Protein AF-A0A956YEM2-F1 (afdb_monomer)

Solvent-accessible surface area (backbone atoms only — not comparable to full-atom values): 15601 Å² total; per-residue (Å²): 99,42,42,69,69,41,18,25,57,53,56,90,82,42,48,56,40,46,42,74,33,35,74,51,45,30,54,30,26,56,51,12,52,52,47,25,52,52,46,23,72,71,71,66,45,62,70,43,54,45,51,63,48,49,33,54,59,30,36,38,66,25,70,69,42,67,92,46,58,85,60,48,48,28,58,78,55,26,47,77,18,48,67,52,48,52,49,33,21,45,42,52,58,53,54,50,43,54,52,17,68,74,37,96,55,30,71,62,33,45,53,50,39,49,51,52,50,51,52,46,52,49,54,26,46,54,53,48,45,41,46,61,73,54,45,28,57,56,49,39,60,69,68,46,64,49,37,57,62,54,5,46,52,52,32,52,33,39,73,70,65,64,29,53,74,33,33,37,36,33,45,37,49,81,96,57,81,54,43,53,55,28,23,47,48,32,70,45,91,67,77,49,86,38,52,27,51,59,84,87,77,76,80,56,32,85,54,5,60,76,38,45,54,57,53,52,58,53,18,62,71,44,92,56,95,47,39,37,55,43,75,37,35,34,39,39,36,38,54,75,85,43,60,61,51,60,50,49,50,46,71,76,37,69,86,38,48,79,46,78,45,82,52,100,38,77,66,46,34,33,34,40,35,41,31,67,48,62,30,63,66,54,48,51,53,52,36,62,74,69,48,75,81,86,124

Mean predicted aligned error: 6.57 Å

Structure (mmCIF, N/CA/C/O backbone):
data_AF-A0A956YEM2-F1
#
_entry.id   AF-A0A956YEM2-F1
#
loop_
_atom_site.group_PDB
_atom_site.id
_atom_site.type_symbol
_atom_site.label_atom_id
_atom_site.label_alt_id
_atom_site.label_comp_id
_atom_site.label_asym_id
_atom_site.label_entity_id
_atom_site.label_seq_id
_atom_site.pdbx_PDB_ins_code
_atom_site.Cartn_x
_atom_site.Cartn_y
_atom_site.Cartn_z
_atom_site.occupancy
_atom_site.B_iso_or_equiv
_atom_site.auth_seq_id
_atom_site.auth_comp_id
_atom_site.auth_asym_id
_atom_site.auth_atom_id
_atom_site.pdbx_PDB_model_num
ATOM 1 N N . MET A 1 1 ? -13.232 10.922 18.269 1.00 65.56 1 MET A N 1
ATOM 2 C CA . MET A 1 1 ? -11.924 10.237 18.400 1.00 65.56 1 MET A CA 1
ATOM 3 C C . MET A 1 1 ? -11.795 9.218 17.265 1.00 65.56 1 MET A C 1
ATOM 5 O O . MET A 1 1 ? -12.686 9.147 16.426 1.00 65.56 1 MET A O 1
ATOM 9 N N . MET A 1 2 ? -10.703 8.455 17.190 1.00 83.69 2 MET A N 1
ATOM 10 C CA . MET A 1 2 ? -10.538 7.466 16.112 1.00 83.69 2 MET A CA 1
ATOM 11 C C . MET A 1 2 ? -11.474 6.250 16.236 1.00 83.69 2 MET A C 1
ATOM 13 O O . MET A 1 2 ? -11.765 5.569 15.261 1.00 83.69 2 MET A O 1
ATOM 17 N N . PHE A 1 3 ? -11.969 5.988 17.448 1.00 85.38 3 PHE A N 1
ATOM 18 C CA . PHE A 1 3 ? -12.751 4.793 17.762 1.00 85.38 3 PHE A CA 1
ATOM 19 C C . PHE A 1 3 ? -14.224 4.840 17.331 1.00 85.38 3 PHE A C 1
ATOM 21 O O . PHE A 1 3 ? -14.837 3.791 17.254 1.00 85.38 3 PHE A O 1
ATOM 28 N N . GLN A 1 4 ? -14.801 6.018 17.094 1.00 84.69 4 GLN A N 1
ATOM 29 C CA . GLN A 1 4 ? -16.252 6.212 16.918 1.00 84.69 4 GLN A CA 1
ATOM 30 C C . GLN A 1 4 ? -16.649 7.290 15.894 1.00 84.69 4 GLN A C 1
ATOM 32 O O . GLN A 1 4 ? -17.825 7.417 15.584 1.00 84.69 4 GLN A O 1
ATOM 37 N N . ILE A 1 5 ? -15.714 8.141 15.442 1.00 82.19 5 ILE A N 1
ATOM 38 C CA . ILE A 1 5 ? -16.006 9.207 14.465 1.00 82.19 5 ILE A CA 1
ATOM 39 C C . ILE A 1 5 ? -15.347 8.884 13.128 1.00 82.19 5 ILE A C 1
ATOM 41 O O . ILE A 1 5 ? -16.031 8.766 12.120 1.00 82.19 5 ILE A O 1
ATOM 45 N N . ARG A 1 6 ? -14.014 8.790 13.113 1.00 87.25 6 ARG A N 1
ATOM 46 C CA . ARG A 1 6 ? -13.232 8.552 11.896 1.00 87.25 6 ARG A CA 1
ATOM 47 C C . ARG A 1 6 ? -11.873 7.976 12.264 1.00 87.25 6 ARG A C 1
ATOM 49 O O . ARG A 1 6 ? -11.157 8.614 13.037 1.00 87.25 6 ARG A O 1
ATOM 56 N N . GLY A 1 7 ? -11.550 6.794 11.752 1.00 89.56 7 GLY A N 1
ATOM 57 C CA . GLY A 1 7 ? -10.266 6.135 11.993 1.00 89.56 7 GLY A CA 1
ATOM 58 C C . GLY A 1 7 ? -9.194 6.511 10.975 1.00 89.56 7 GLY A C 1
ATOM 59 O O . GLY A 1 7 ? -9.238 7.591 10.381 1.00 89.56 7 GLY A O 1
ATOM 60 N N . ASP A 1 8 ? -8.217 5.619 10.827 1.00 91.12 8 ASP A N 1
ATOM 61 C CA . ASP A 1 8 ? -7.044 5.795 9.967 1.00 91.12 8 ASP A CA 1
ATOM 62 C C . ASP A 1 8 ? -7.425 5.998 8.495 1.00 91.12 8 ASP A C 1
ATOM 64 O O . ASP A 1 8 ? -8.320 5.338 7.968 1.00 91.12 8 ASP A O 1
ATOM 68 N N . GLY A 1 9 ? -6.759 6.943 7.832 1.00 89.31 9 GLY A N 1
ATOM 69 C CA . GLY A 1 9 ? -6.927 7.212 6.403 1.00 89.31 9 GLY A CA 1
ATOM 70 C C . GLY A 1 9 ? -6.076 6.312 5.504 1.00 89.31 9 GLY A C 1
ATOM 71 O O . GLY A 1 9 ? -6.320 6.257 4.299 1.00 89.31 9 GLY A O 1
ATOM 72 N N . ALA A 1 10 ? -5.085 5.613 6.059 1.00 87.75 10 ALA A N 1
ATOM 73 C CA . ALA A 1 10 ? -4.192 4.747 5.309 1.00 87.75 10 ALA A CA 1
ATOM 74 C C . ALA A 1 10 ? -4.898 3.448 4.890 1.00 87.75 10 ALA A C 1
ATOM 76 O O 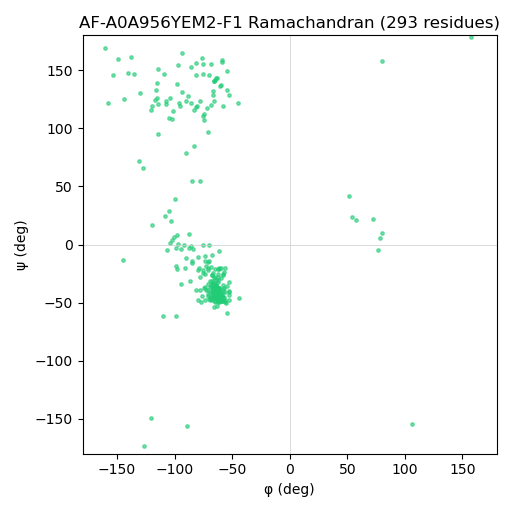. ALA A 1 10 ? -5.173 2.574 5.712 1.00 87.75 10 ALA A O 1
ATOM 77 N N . TRP A 1 11 ? -5.111 3.297 3.580 1.00 86.56 11 TRP A N 1
ATOM 78 C CA . TRP A 1 11 ? -5.765 2.135 2.960 1.00 86.56 11 TRP A CA 1
ATOM 79 C C . TRP A 1 11 ? -5.081 0.795 3.262 1.00 86.56 11 TRP A C 1
ATOM 81 O O . TRP A 1 11 ? -5.717 -0.254 3.214 1.00 86.56 11 TRP A O 1
ATOM 91 N N . ILE A 1 12 ? -3.781 0.818 3.567 1.00 85.81 12 ILE A N 1
ATOM 92 C CA . ILE A 1 12 ? -3.005 -0.394 3.846 1.00 85.81 12 ILE A CA 1
ATOM 93 C C . ILE A 1 12 ? -3.330 -0.992 5.222 1.00 85.81 12 ILE A C 1
ATOM 95 O O . ILE A 1 12 ? -3.186 -2.194 5.421 1.00 85.81 12 ILE A O 1
ATOM 99 N N . ASN A 1 13 ? -3.810 -0.170 6.162 1.00 85.44 13 ASN A N 1
ATOM 100 C CA . ASN A 1 13 ? -4.087 -0.578 7.542 1.00 85.44 13 ASN A CA 1
ATOM 101 C C . ASN A 1 13 ? -5.570 -0.891 7.797 1.00 85.44 13 ASN A C 1
ATOM 103 O O . ASN A 1 13 ? -5.939 -1.237 8.921 1.00 85.44 13 ASN A O 1
ATOM 107 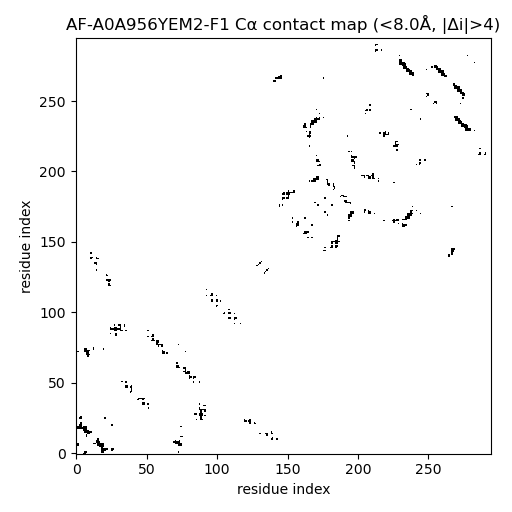N N . GLY A 1 14 ? -6.433 -0.702 6.802 1.00 88.81 14 GLY A N 1
ATOM 108 C CA . GLY A 1 14 ? -7.878 -0.824 6.942 1.00 88.81 14 GLY A CA 1
ATOM 109 C C . GLY A 1 14 ? -8.622 -0.042 5.865 1.00 88.81 14 GLY A C 1
ATOM 110 O O . GLY A 1 14 ? -8.020 0.646 5.042 1.00 88.81 14 GLY A O 1
ATOM 111 N N . VAL A 1 15 ? -9.951 -0.114 5.899 1.00 92.31 15 VAL A N 1
ATOM 112 C CA . VAL A 1 15 ? -10.800 0.697 5.022 1.00 92.31 15 VAL A CA 1
ATOM 113 C C . VAL A 1 15 ? -10.678 2.169 5.450 1.00 92.31 15 VAL A C 1
ATOM 115 O O . VAL A 1 15 ? -11.004 2.483 6.603 1.00 92.31 15 VAL A O 1
ATOM 118 N N . PRO A 1 16 ? -10.227 3.087 4.572 1.00 91.94 16 PRO A N 1
ATOM 119 C CA . PRO A 1 16 ? -9.948 4.470 4.943 1.00 91.94 16 PRO A CA 1
ATOM 120 C C . PRO A 1 16 ? -11.111 5.175 5.642 1.00 91.94 16 PRO A C 1
ATOM 122 O O . PRO A 1 16 ? -12.236 5.220 5.150 1.00 91.94 16 PRO A O 1
ATOM 125 N N . GLY A 1 17 ? -10.821 5.781 6.790 1.00 90.75 17 GLY A N 1
ATOM 126 C CA . GLY A 1 17 ? -11.767 6.572 7.570 1.00 90.75 17 GLY A CA 1
ATOM 127 C C . GLY A 1 17 ? -12.779 5.759 8.376 1.00 90.75 17 GLY A C 1
ATOM 128 O O . GLY A 1 17 ? -13.514 6.362 9.161 1.00 90.75 17 GLY A O 1
ATOM 129 N N . THR A 1 18 ? -12.805 4.429 8.252 1.00 91.81 18 THR A N 1
ATOM 130 C CA . THR A 1 18 ? -13.667 3.591 9.095 1.00 91.81 18 THR A CA 1
ATOM 131 C C . THR A 1 18 ? -13.268 3.697 10.562 1.00 91.81 18 THR A C 1
ATOM 133 O O . THR A 1 18 ? -12.102 3.867 10.911 1.00 91.81 18 THR A O 1
ATOM 136 N N . GLN A 1 19 ? -14.267 3.677 11.438 1.00 92.56 19 GLN A N 1
ATOM 137 C CA . GLN A 1 19 ? -14.070 3.736 12.883 1.00 92.56 19 GLN A CA 1
ATOM 138 C C . GLN A 1 19 ? -13.350 2.481 13.397 1.00 92.56 19 GLN A C 1
ATOM 140 O O . GLN A 1 19 ? -13.628 1.369 12.956 1.00 92.56 19 GLN A O 1
ATOM 145 N N . ALA A 1 20 ? -12.435 2.659 14.356 1.00 91.31 20 ALA A N 1
ATOM 146 C CA . ALA A 1 20 ? -11.649 1.544 14.894 1.00 91.31 20 ALA A CA 1
ATOM 147 C C . ALA A 1 20 ? -12.455 0.591 15.804 1.00 91.31 20 ALA A C 1
ATOM 149 O O . ALA A 1 20 ? -12.022 -0.535 16.040 1.00 91.31 20 ALA A O 1
ATOM 150 N N . LEU A 1 21 ? -13.610 1.022 16.324 1.00 93.44 21 LEU A N 1
ATOM 151 C CA . LEU A 1 21 ? -14.593 0.151 16.972 1.00 93.44 21 LEU A CA 1
ATOM 152 C C . LEU A 1 21 ? -15.871 0.128 16.132 1.00 93.44 21 LEU A C 1
ATOM 154 O O . LEU A 1 21 ? -16.202 1.113 15.478 1.00 93.44 21 LEU A O 1
ATOM 158 N N . SER A 1 22 ? -16.611 -0.979 16.198 1.00 93.94 22 SER A N 1
ATOM 159 C CA . SER A 1 22 ? -17.980 -1.028 15.678 1.00 93.94 22 SER A CA 1
ATOM 160 C C . SER A 1 22 ? -18.850 0.016 16.380 1.00 93.94 22 SER A C 1
ATOM 162 O O . SER A 1 22 ? -18.567 0.415 17.511 1.00 93.94 22 SER A O 1
ATOM 164 N N . THR A 1 23 ? -19.961 0.409 15.771 1.00 93.19 23 THR A N 1
ATOM 165 C CA . THR A 1 23 ? -20.927 1.350 16.351 1.00 93.19 23 THR A CA 1
ATOM 166 C C . THR A 1 23 ? -21.381 0.906 17.746 1.00 93.19 23 THR A C 1
ATOM 168 O O . THR A 1 23 ? -21.464 1.711 18.677 1.00 93.19 23 THR A O 1
ATOM 171 N N . HIS A 1 24 ? -21.610 -0.397 17.926 1.00 94.19 24 HIS A N 1
ATOM 172 C CA . HIS A 1 24 ? -22.034 -0.980 19.199 1.00 94.19 24 HIS A CA 1
ATOM 173 C C . HIS A 1 24 ? -20.920 -0.946 20.256 1.00 94.19 24 HIS A C 1
ATOM 175 O O . HIS A 1 24 ? -21.152 -0.527 21.393 1.00 94.19 24 HIS A O 1
ATOM 181 N N . ALA A 1 25 ? -19.700 -1.348 19.884 1.00 94.56 25 ALA A N 1
ATOM 182 C CA . ALA A 1 25 ? -18.550 -1.299 20.780 1.00 94.56 25 ALA A CA 1
ATOM 183 C C . ALA A 1 25 ? -18.163 0.151 21.115 1.00 94.56 25 ALA A C 1
ATOM 185 O O . ALA A 1 25 ? -17.867 0.450 22.265 1.00 94.56 25 ALA A O 1
ATOM 186 N N . GLY A 1 26 ? -18.253 1.073 20.156 1.00 94.31 26 GLY A N 1
ATOM 187 C CA . GLY A 1 26 ? -18.025 2.503 20.345 1.00 94.31 26 GLY A CA 1
ATOM 188 C C . GLY A 1 26 ? -19.042 3.152 21.289 1.00 94.31 26 GLY A C 1
ATOM 189 O O . GLY A 1 26 ? -18.660 3.951 22.146 1.00 94.31 26 GLY A O 1
ATOM 190 N N . ALA A 1 27 ? -20.322 2.775 21.210 1.00 94.31 27 ALA A N 1
ATOM 191 C CA . ALA A 1 27 ? -21.335 3.227 22.165 1.00 94.31 27 ALA A CA 1
ATOM 192 C C . ALA A 1 27 ? -21.032 2.724 23.587 1.00 94.31 27 ALA A C 1
ATOM 194 O O . ALA A 1 27 ? -21.051 3.499 24.550 1.00 94.31 27 ALA A O 1
ATOM 195 N N . LEU A 1 28 ? -20.687 1.440 23.720 1.00 96.00 28 LEU A N 1
ATOM 196 C CA . LEU A 1 28 ? -20.277 0.873 25.000 1.00 96.00 28 LEU A CA 1
ATOM 197 C C . LEU A 1 28 ? -18.965 1.462 25.521 1.00 96.00 28 LEU A C 1
ATOM 199 O O . LEU A 1 28 ? -18.827 1.617 26.727 1.00 96.00 28 LEU A O 1
ATOM 203 N N . PHE A 1 29 ? -18.025 1.838 24.655 1.00 96.81 29 PHE A N 1
ATOM 204 C CA . PHE A 1 29 ? -16.790 2.511 25.046 1.00 96.81 29 PHE A CA 1
ATOM 205 C C . PHE A 1 29 ? -17.085 3.826 25.774 1.00 96.81 29 PHE A C 1
ATOM 207 O O . PHE A 1 29 ? -16.535 4.079 26.844 1.00 96.81 29 PHE A O 1
ATOM 214 N N . VAL A 1 30 ? -18.005 4.641 25.246 1.00 95.94 30 VAL A N 1
ATOM 215 C CA . VAL A 1 30 ? -18.423 5.901 25.887 1.00 95.94 30 VAL A CA 1
ATOM 216 C C . VAL A 1 30 ? -19.079 5.638 27.246 1.00 95.94 30 VAL A C 1
ATOM 218 O O . VAL A 1 30 ? -18.736 6.294 28.232 1.00 95.94 30 VAL A O 1
ATOM 221 N N . LEU A 1 31 ? -19.973 4.647 27.328 1.00 96.69 31 LEU A N 1
ATOM 222 C CA . LEU A 1 31 ? -20.570 4.230 28.601 1.00 96.69 31 LEU A CA 1
ATOM 223 C C . LEU A 1 31 ? -19.516 3.691 29.577 1.00 96.69 31 LEU A C 1
ATOM 225 O O . LEU A 1 31 ? -19.584 3.961 30.773 1.00 96.69 31 LEU A O 1
ATOM 229 N N . GLY A 1 32 ? -18.518 2.973 29.070 1.00 97.50 32 GLY A N 1
ATOM 230 C CA . GLY A 1 32 ? -17.394 2.429 29.817 1.00 97.50 32 GLY A CA 1
ATOM 231 C C . GLY A 1 32 ? -16.510 3.513 30.412 1.00 97.50 32 GLY A C 1
ATOM 232 O O . GLY A 1 32 ? -16.125 3.404 31.572 1.00 97.50 32 GLY A O 1
ATOM 233 N N . LEU A 1 33 ? -16.244 4.593 29.671 1.00 97.31 33 LEU A N 1
ATOM 234 C CA . LEU A 1 33 ? -15.534 5.766 30.188 1.00 97.31 33 LEU A CA 1
ATOM 235 C C . LEU A 1 33 ? -16.303 6.420 31.343 1.00 97.31 33 LEU A C 1
ATOM 237 O O . LEU A 1 33 ? -15.710 6.739 32.375 1.00 97.31 33 LEU A O 1
ATOM 241 N N . ALA A 1 34 ? -17.624 6.568 31.204 1.00 97.19 34 ALA A N 1
ATOM 242 C CA . ALA A 1 34 ? -18.473 7.079 32.278 1.00 97.19 34 ALA A CA 1
ATOM 243 C C . ALA A 1 34 ? -18.478 6.139 33.500 1.00 97.19 34 ALA A C 1
ATOM 245 O O . ALA A 1 34 ? -18.383 6.606 34.636 1.00 97.19 34 ALA A O 1
ATOM 246 N N . ALA A 1 35 ? -18.521 4.821 33.277 1.00 97.38 35 ALA A N 1
ATOM 247 C CA . ALA A 1 35 ? -18.412 3.814 34.331 1.00 97.38 35 ALA A CA 1
ATOM 248 C C . ALA A 1 35 ? -17.051 3.865 35.039 1.00 97.38 35 ALA A C 1
ATOM 250 O O . ALA A 1 35 ? -17.022 3.846 36.266 1.00 97.38 35 ALA A O 1
ATOM 251 N N . CYS A 1 36 ? -15.942 3.992 34.303 1.00 97.81 36 CYS A N 1
ATOM 252 C CA . CYS A 1 36 ? -14.606 4.155 34.878 1.00 97.81 36 CYS A CA 1
ATOM 253 C C . CYS A 1 36 ? -14.565 5.371 35.806 1.00 97.81 36 CYS A C 1
ATOM 255 O O . CYS A 1 36 ? -14.175 5.239 36.962 1.00 97.81 36 CYS A O 1
ATOM 257 N N . LEU A 1 37 ? -15.055 6.528 35.345 1.00 97.06 37 LEU A N 1
ATOM 258 C CA . LEU A 1 37 ? -15.115 7.744 36.156 1.00 97.06 37 LEU A CA 1
ATOM 259 C C . LEU A 1 37 ? -15.971 7.553 37.418 1.00 97.06 37 LEU A C 1
ATOM 261 O O . LEU A 1 37 ? -15.534 7.880 38.521 1.00 97.06 37 LEU A O 1
ATOM 265 N N . ALA A 1 38 ? -17.178 7.002 37.274 1.00 97.12 38 ALA A N 1
ATOM 266 C CA . ALA A 1 38 ? -18.077 6.762 38.398 1.00 97.12 38 ALA A CA 1
ATOM 267 C C . ALA A 1 38 ? -17.473 5.789 39.426 1.00 97.12 38 ALA A C 1
ATOM 269 O O . ALA A 1 38 ? -17.566 6.031 40.632 1.00 97.12 38 ALA A O 1
ATOM 270 N N . LEU A 1 39 ? -16.829 4.714 38.963 1.00 96.62 39 LEU A N 1
ATOM 271 C CA . LEU A 1 39 ? -16.163 3.734 39.817 1.00 96.62 39 LEU A CA 1
ATOM 272 C C . LEU A 1 39 ? -14.957 4.347 40.522 1.00 96.62 39 LEU A C 1
ATOM 274 O O . LEU A 1 39 ? -14.885 4.231 41.740 1.00 96.62 39 LEU A O 1
ATOM 278 N N . THR A 1 40 ? -14.090 5.085 39.821 1.00 96.81 40 THR A N 1
ATOM 279 C CA . THR A 1 40 ? -12.975 5.820 40.440 1.00 96.81 40 THR A CA 1
ATOM 280 C C . THR A 1 40 ? -13.462 6.723 41.570 1.00 96.81 40 THR A C 1
ATOM 282 O O . THR A 1 40 ? -12.897 6.702 42.660 1.00 96.81 40 THR A O 1
ATOM 285 N N . LEU A 1 41 ? -14.523 7.502 41.347 1.00 96.69 41 LEU A N 1
ATOM 286 C CA . LEU A 1 41 ? -15.042 8.423 42.362 1.00 96.69 41 LEU A CA 1
ATOM 287 C C . LEU A 1 41 ? -15.673 7.689 43.554 1.00 96.69 41 LEU A C 1
ATOM 289 O O . LEU A 1 41 ? -15.550 8.143 44.692 1.00 96.69 41 LEU A O 1
ATOM 293 N N . ARG A 1 42 ? -16.340 6.557 43.306 1.00 96.69 42 ARG A N 1
ATOM 294 C CA . ARG A 1 42 ? -17.042 5.783 44.335 1.00 96.69 42 ARG A CA 1
ATOM 295 C C . ARG A 1 42 ? -16.106 4.913 45.171 1.00 96.69 42 ARG A C 1
ATOM 297 O O . ARG A 1 42 ? -16.242 4.891 46.391 1.00 96.69 42 ARG A O 1
ATOM 304 N N . THR A 1 43 ? -15.210 4.164 44.534 1.00 95.56 43 THR A N 1
ATOM 305 C CA . THR A 1 43 ? -14.326 3.195 45.203 1.00 95.56 43 THR A CA 1
ATOM 306 C C . THR A 1 43 ? -12.994 3.810 45.617 1.00 95.56 43 THR A C 1
ATOM 308 O O . THR A 1 43 ? -12.344 3.274 46.508 1.00 95.56 43 THR A O 1
ATOM 311 N N . ARG A 1 44 ? -12.599 4.938 45.002 1.00 92.69 44 ARG A N 1
ATOM 312 C CA . ARG A 1 44 ? -11.256 5.539 45.104 1.00 92.69 44 ARG A CA 1
ATOM 313 C C . ARG A 1 44 ? -10.124 4.605 44.674 1.00 92.69 44 ARG A C 1
ATOM 315 O O . ARG A 1 44 ? -8.975 4.829 45.039 1.00 92.69 44 ARG A O 1
ATOM 322 N N . ASP A 1 45 ? -10.442 3.586 43.880 1.00 95.06 45 ASP A N 1
ATOM 323 C CA . ASP A 1 45 ? -9.447 2.698 43.295 1.00 95.06 45 ASP A CA 1
ATOM 324 C C . ASP A 1 45 ? -8.840 3.355 42.037 1.00 95.06 45 ASP A C 1
ATOM 326 O O . ASP A 1 45 ? -9.573 3.640 41.076 1.00 95.06 45 ASP A O 1
ATOM 330 N N . PRO A 1 46 ? -7.519 3.623 42.021 1.00 93.44 46 PRO A N 1
ATOM 331 C CA . PRO A 1 46 ? -6.857 4.243 40.880 1.00 93.44 46 PRO A CA 1
ATOM 332 C C . PRO A 1 46 ? -6.883 3.368 39.622 1.00 93.44 46 PRO A C 1
ATOM 334 O O . PRO A 1 46 ? -6.776 3.917 38.525 1.00 93.44 46 PRO A O 1
ATOM 337 N N . ALA A 1 47 ? -7.075 2.048 39.733 1.00 95.38 47 ALA A N 1
ATOM 338 C CA . ALA A 1 47 ? -7.080 1.143 38.584 1.00 95.38 47 ALA A CA 1
ATOM 339 C C . ALA A 1 47 ? -8.112 1.557 37.519 1.00 95.38 47 ALA A C 1
ATOM 341 O O . ALA A 1 47 ? -7.800 1.574 36.328 1.00 95.38 47 ALA A O 1
ATOM 342 N N . TYR A 1 48 ? -9.308 1.992 37.933 1.00 95.88 48 TYR A N 1
ATOM 343 C CA . TYR A 1 48 ? -10.347 2.460 37.006 1.00 95.88 48 TYR A CA 1
ATOM 344 C C . TYR A 1 48 ? -9.972 3.766 36.293 1.00 95.88 48 TYR A C 1
ATOM 346 O O . TYR A 1 48 ? -10.350 3.960 35.140 1.00 95.88 48 TYR A O 1
ATOM 354 N N . ALA A 1 49 ? -9.194 4.641 36.939 1.00 95.50 49 ALA A N 1
ATOM 355 C CA . ALA A 1 49 ? -8.704 5.877 36.326 1.00 95.50 49 ALA A CA 1
ATOM 356 C C . ALA A 1 49 ? -7.526 5.619 35.375 1.00 95.50 49 ALA A C 1
ATOM 358 O O . ALA A 1 49 ? -7.334 6.355 34.406 1.00 95.50 49 ALA A O 1
ATOM 359 N N . MET A 1 50 ? -6.748 4.562 35.629 1.00 96.81 50 MET A N 1
ATOM 360 C CA . MET A 1 50 ? -5.631 4.171 34.773 1.00 96.81 50 MET A CA 1
ATOM 361 C C . MET A 1 50 ? -6.100 3.678 33.403 1.00 96.81 50 MET A C 1
ATOM 363 O O . MET A 1 50 ? -5.417 3.946 32.424 1.00 96.81 50 MET A O 1
ATOM 367 N N . LEU A 1 51 ? -7.262 3.023 33.289 1.00 96.81 51 LEU A N 1
ATOM 368 C CA . LEU A 1 51 ? -7.772 2.525 32.001 1.00 96.81 51 LEU A CA 1
ATOM 369 C C . LEU A 1 51 ? -7.873 3.622 30.916 1.00 96.81 51 LEU A C 1
ATOM 371 O O . LEU A 1 51 ? -7.205 3.494 29.886 1.00 96.81 51 LEU A O 1
ATOM 375 N N . PRO A 1 52 ? -8.629 4.726 31.105 1.00 96.25 52 PRO A N 1
ATOM 376 C CA . PRO A 1 52 ? -8.668 5.804 30.119 1.00 96.25 52 PRO A CA 1
ATOM 377 C C . PRO A 1 52 ? -7.311 6.501 29.954 1.00 96.25 52 PRO A C 1
ATOM 379 O O . PRO A 1 52 ? -6.989 6.946 28.854 1.00 96.25 52 PRO A O 1
ATOM 382 N N . MET A 1 53 ? -6.487 6.563 31.006 1.00 96.56 53 MET A N 1
ATOM 383 C CA . MET A 1 53 ? -5.138 7.127 30.918 1.00 96.56 53 MET A CA 1
ATOM 384 C C . MET A 1 53 ? -4.230 6.295 30.005 1.00 96.56 53 MET A C 1
ATOM 386 O O . MET A 1 53 ? -3.516 6.870 29.190 1.00 96.56 53 MET A O 1
ATOM 390 N N . ILE A 1 54 ? -4.291 4.962 30.077 1.00 96.50 54 ILE A N 1
ATOM 391 C CA . ILE A 1 54 ? -3.541 4.073 29.183 1.00 96.50 54 ILE A CA 1
ATOM 392 C C . ILE A 1 54 ? -3.982 4.296 27.739 1.00 96.50 54 ILE A C 1
ATOM 394 O O . ILE A 1 54 ? -3.123 4.423 26.874 1.00 96.50 54 ILE A O 1
ATOM 398 N N . VAL A 1 55 ? -5.289 4.414 27.471 1.00 95.88 55 VAL A N 1
ATOM 399 C CA . VAL A 1 55 ? -5.776 4.740 26.120 1.00 95.88 55 VAL A CA 1
ATOM 400 C C . VAL A 1 55 ? -5.179 6.063 25.639 1.00 95.88 55 VAL A C 1
ATOM 402 O O . VAL A 1 55 ? -4.635 6.109 24.542 1.00 95.88 55 VAL A O 1
ATOM 405 N N . LEU A 1 56 ? -5.212 7.121 26.454 1.00 94.75 56 LEU A N 1
ATOM 406 C CA . LEU A 1 56 ? -4.633 8.419 26.087 1.00 94.75 56 LEU A CA 1
ATOM 407 C C . LEU A 1 56 ? -3.123 8.335 25.825 1.00 94.75 56 LEU A C 1
ATOM 409 O O . LEU A 1 56 ? -2.659 8.859 24.816 1.00 94.75 56 LEU A O 1
ATOM 413 N N . ILE A 1 57 ? -2.369 7.653 26.691 1.00 95.94 57 ILE A N 1
ATOM 414 C CA . ILE A 1 57 ? -0.917 7.472 26.543 1.00 95.94 57 ILE A CA 1
ATOM 415 C C . ILE A 1 57 ? -0.601 6.681 25.270 1.00 95.94 57 ILE A C 1
ATOM 417 O O . ILE A 1 57 ? 0.272 7.075 24.503 1.00 95.94 57 ILE A O 1
ATOM 421 N N . MET A 1 58 ? -1.341 5.605 25.002 1.00 95.94 58 MET A N 1
ATOM 422 C CA . MET A 1 58 ? -1.153 4.768 23.813 1.00 95.94 58 MET A CA 1
ATOM 423 C C . MET A 1 58 ? -1.588 5.459 22.513 1.00 95.94 58 MET A C 1
ATOM 425 O O . MET A 1 58 ? -1.210 5.014 21.433 1.00 95.94 58 MET A O 1
ATOM 429 N N . LEU A 1 59 ? -2.342 6.560 22.591 1.00 94.19 59 LEU A N 1
ATOM 430 C CA . LEU A 1 59 ? -2.654 7.415 21.443 1.00 94.19 59 LEU A CA 1
ATOM 431 C C . LEU A 1 59 ? -1.563 8.461 21.158 1.00 94.19 59 LEU A C 1
ATOM 433 O O . LEU A 1 59 ? -1.543 9.015 20.056 1.00 94.19 59 LEU A O 1
ATOM 437 N N . LEU A 1 60 ? -0.645 8.726 22.100 1.00 94.06 60 LEU A N 1
ATOM 438 C CA . LEU A 1 60 ? 0.408 9.736 21.939 1.00 94.06 60 LEU A CA 1
ATOM 439 C C . LEU A 1 60 ? 1.320 9.498 20.727 1.00 94.06 60 LEU A C 1
ATOM 441 O O . LEU A 1 60 ? 1.594 10.480 20.041 1.00 94.06 60 LEU A O 1
ATOM 445 N N . PRO A 1 61 ? 1.757 8.265 20.388 1.00 93.00 61 PRO A N 1
ATOM 446 C CA . PRO A 1 61 ? 2.594 8.048 19.207 1.00 93.00 61 PRO A CA 1
ATOM 447 C C . PRO A 1 61 ? 1.941 8.526 17.904 1.00 93.00 61 PRO A C 1
ATOM 449 O O . PRO A 1 61 ? 2.625 9.048 17.029 1.00 93.00 61 PRO A O 1
ATOM 452 N N . SER A 1 62 ? 0.614 8.395 17.776 1.00 90.62 62 SER A N 1
ATOM 453 C CA . SER A 1 62 ? -0.115 8.973 16.643 1.00 90.62 62 SER A CA 1
ATOM 454 C C . SER A 1 62 ? -0.305 10.481 16.819 1.00 90.62 62 SER A C 1
ATOM 456 O O . SER A 1 62 ? 0.024 11.237 15.914 1.00 90.62 62 SER A O 1
ATOM 458 N N . ALA A 1 63 ? -0.777 10.946 17.979 1.00 90.69 63 ALA A N 1
ATOM 459 C CA . ALA A 1 63 ? -1.084 12.363 18.198 1.00 90.69 63 ALA A CA 1
ATOM 460 C C . ALA A 1 63 ? 0.142 13.292 18.083 1.00 90.69 63 ALA A C 1
ATOM 462 O O . ALA A 1 6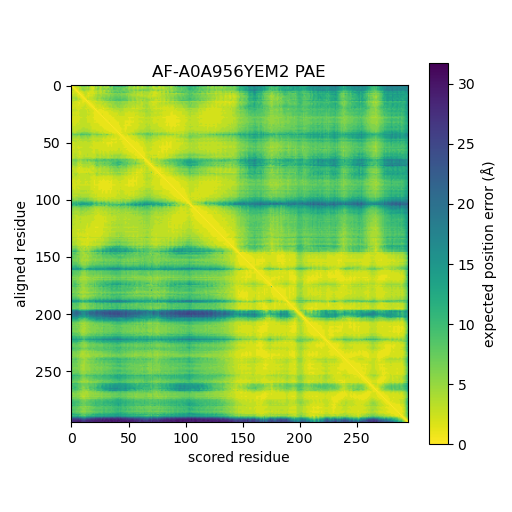3 ? 0.008 14.433 17.646 1.00 90.69 63 ALA A O 1
ATOM 463 N N . LEU A 1 64 ? 1.332 12.811 18.455 1.00 91.94 64 LEU A N 1
ATOM 464 C CA . LEU A 1 64 ? 2.587 13.566 18.395 1.00 91.94 64 LEU A CA 1
ATOM 465 C C . LEU A 1 64 ? 3.258 13.532 17.011 1.00 91.94 64 LEU A C 1
ATOM 467 O O . LEU A 1 64 ? 4.240 14.242 16.806 1.00 91.94 64 LEU A O 1
ATOM 471 N N . SER A 1 65 ? 2.719 12.788 16.036 1.00 90.06 65 SER A N 1
ATOM 472 C CA . SER A 1 65 ? 3.185 12.806 14.640 1.00 90.06 65 SER A CA 1
ATOM 473 C C . SER A 1 65 ? 2.671 14.051 13.893 1.00 90.06 65 SER A C 1
ATOM 475 O O . SER A 1 65 ? 1.998 13.965 12.867 1.00 90.06 65 SER A O 1
ATOM 477 N N . ILE A 1 66 ? 2.944 15.240 14.439 1.00 84.81 66 ILE A N 1
ATOM 478 C CA . ILE A 1 66 ? 2.399 16.527 13.964 1.00 84.81 66 ILE A CA 1
ATOM 479 C C . ILE A 1 66 ? 2.946 16.895 12.576 1.00 84.81 66 ILE A C 1
ATOM 481 O O . ILE A 1 66 ? 2.270 17.575 11.811 1.00 84.81 66 ILE A O 1
ATOM 485 N N . ALA A 1 67 ? 4.141 16.407 12.229 1.00 85.75 67 ALA A N 1
ATOM 486 C CA . ALA A 1 67 ? 4.753 16.614 10.917 1.00 85.75 67 ALA A CA 1
ATOM 487 C C . ALA A 1 67 ? 4.017 15.887 9.773 1.00 85.75 67 ALA A C 1
ATOM 489 O O . ALA A 1 67 ? 4.164 16.275 8.618 1.00 85.75 67 ALA A O 1
ATOM 490 N N . PHE A 1 68 ? 3.196 14.877 10.087 1.00 84.38 68 PHE A N 1
ATOM 491 C CA . PHE A 1 68 ? 2.451 14.080 9.108 1.00 84.38 68 PHE A CA 1
ATOM 492 C C . PHE A 1 68 ? 0.956 14.049 9.462 1.00 84.38 68 PHE A C 1
ATOM 494 O O . PHE A 1 68 ? 0.412 12.997 9.807 1.00 84.38 68 PHE A O 1
ATOM 501 N N . PRO A 1 69 ? 0.254 15.198 9.400 1.00 83.69 69 PRO A N 1
ATOM 502 C CA . PRO A 1 69 ? -1.139 15.292 9.836 1.00 83.69 69 PRO A CA 1
ATOM 503 C C . PRO A 1 69 ? -2.075 14.401 9.011 1.00 83.69 69 PRO A C 1
ATOM 505 O O . PRO A 1 69 ? -3.042 13.874 9.552 1.00 83.69 69 PRO A O 1
ATOM 508 N N . ASN A 1 70 ? -1.753 14.173 7.734 1.00 83.31 70 ASN A N 1
ATOM 509 C CA . ASN A 1 70 ? -2.523 13.299 6.844 1.00 83.31 70 ASN A CA 1
ATOM 510 C C . ASN A 1 70 ? -2.411 11.808 7.202 1.00 83.31 70 ASN A C 1
ATOM 512 O O . ASN A 1 70 ? -3.211 11.011 6.722 1.00 83.31 70 ASN A O 1
ATOM 516 N N . GLU A 1 71 ? -1.453 11.428 8.050 1.00 83.62 71 GLU A N 1
ATOM 517 C CA . GLU A 1 71 ? -1.314 10.065 8.565 1.00 83.62 71 GLU A CA 1
ATOM 518 C C . GLU A 1 71 ? -1.927 9.893 9.967 1.00 83.62 71 GLU A C 1
ATOM 520 O O . GLU A 1 71 ? -1.700 8.875 10.622 1.00 83.62 71 GLU A O 1
ATOM 525 N N . ASN A 1 72 ? -2.642 10.897 10.485 1.00 89.94 72 ASN A N 1
ATOM 526 C CA . ASN A 1 72 ? -3.284 10.822 11.793 1.00 89.94 72 ASN A CA 1
ATOM 527 C C . ASN A 1 72 ? -4.815 10.882 11.679 1.00 89.94 72 ASN A C 1
ATOM 529 O O . ASN A 1 72 ? -5.346 11.723 10.952 1.00 89.94 72 ASN A O 1
ATOM 533 N N . PRO A 1 73 ? -5.546 10.066 12.460 1.00 90.88 73 PRO A N 1
ATOM 534 C CA . PRO A 1 73 ? -5.041 9.022 13.361 1.00 90.88 73 PRO A CA 1
ATOM 535 C C . PRO A 1 73 ? -4.423 7.841 12.590 1.00 90.88 73 PRO A C 1
ATOM 537 O O . PRO A 1 73 ? -4.790 7.603 11.451 1.00 90.88 73 PRO A O 1
ATOM 540 N N . SER A 1 74 ? -3.504 7.100 13.212 1.00 90.94 74 SER A N 1
ATOM 541 C CA . SER A 1 74 ? -2.858 5.922 12.612 1.00 90.94 74 SER A CA 1
ATOM 542 C C . SER A 1 74 ? -3.197 4.658 13.399 1.00 90.94 74 SER A C 1
ATOM 544 O O . SER A 1 74 ? -2.911 4.576 14.597 1.00 90.94 74 SER A O 1
ATOM 546 N N . ASN A 1 75 ? -3.752 3.650 12.721 1.00 90.69 75 ASN A N 1
ATOM 547 C CA . ASN A 1 75 ? -4.107 2.366 13.331 1.00 90.69 75 ASN A CA 1
ATOM 548 C C . ASN A 1 75 ? -2.860 1.607 13.798 1.00 90.69 75 ASN A C 1
ATOM 550 O O . ASN A 1 75 ? -2.886 0.976 14.851 1.00 90.69 75 ASN A O 1
ATOM 554 N N . THR A 1 76 ? -1.748 1.696 13.063 1.00 90.69 76 THR A N 1
ATOM 555 C CA . THR A 1 76 ? -0.485 1.040 13.434 1.00 90.69 76 THR A CA 1
ATOM 556 C C . THR A 1 76 ? 0.147 1.688 14.660 1.00 90.69 76 THR A C 1
ATOM 558 O O . THR A 1 76 ? 0.471 0.986 15.620 1.00 90.69 76 THR A O 1
ATOM 561 N N . ARG A 1 77 ? 0.250 3.026 14.686 1.00 92.56 77 ARG A N 1
ATOM 562 C CA . ARG A 1 77 ? 0.832 3.771 15.817 1.00 92.56 77 ARG A CA 1
ATOM 563 C C . ARG A 1 77 ? -0.034 3.724 17.074 1.00 92.56 77 ARG A C 1
ATOM 565 O O . ARG A 1 77 ? 0.506 3.756 18.174 1.00 92.56 77 ARG A O 1
ATOM 572 N N . ALA A 1 78 ? -1.355 3.640 16.923 1.00 91.88 78 ALA A N 1
ATOM 573 C CA . ALA A 1 78 ? -2.297 3.601 18.038 1.00 91.88 78 ALA A CA 1
ATOM 574 C C . ALA A 1 78 ? -2.808 2.186 18.375 1.00 91.88 78 ALA A C 1
ATOM 576 O O . ALA A 1 78 ? -3.682 2.033 19.232 1.00 91.88 78 ALA A O 1
ATOM 577 N N . SER A 1 79 ? -2.259 1.144 17.741 1.00 91.19 79 SER A N 1
ATOM 578 C CA . SER A 1 79 ? -2.659 -0.260 17.939 1.00 91.19 79 SER A CA 1
ATOM 579 C C . SER A 1 79 ? -2.609 -0.697 19.407 1.00 91.19 79 SER A C 1
ATOM 581 O O . SER A 1 79 ? -3.498 -1.410 19.873 1.00 91.19 79 SER A O 1
ATOM 583 N N . GLY A 1 80 ? -1.636 -0.192 20.175 1.00 93.31 80 GLY A N 1
ATOM 584 C CA . GLY A 1 80 ? -1.506 -0.457 21.612 1.00 93.31 80 GLY A CA 1
ATOM 585 C C . GLY A 1 80 ? -2.693 0.020 22.461 1.00 93.31 80 GLY A C 1
ATOM 586 O O . GLY A 1 80 ? -2.901 -0.486 23.562 1.00 93.31 80 GLY A O 1
ATOM 587 N N . ALA A 1 81 ? -3.513 0.950 21.959 1.00 94.88 81 ALA A N 1
ATOM 588 C CA . ALA A 1 81 ? -4.704 1.431 22.656 1.00 94.88 81 ALA A CA 1
ATOM 589 C C . ALA A 1 81 ? -5.905 0.471 22.527 1.00 94.88 81 ALA A C 1
ATOM 591 O O . ALA A 1 81 ? -6.810 0.517 23.365 1.00 94.88 81 ALA A O 1
ATOM 592 N N . LEU A 1 82 ? -5.925 -0.402 21.507 1.00 92.50 82 LEU A N 1
ATOM 593 C CA . LEU A 1 82 ? -7.079 -1.251 21.180 1.00 92.50 82 LEU A CA 1
ATOM 594 C C . LEU A 1 82 ? -7.488 -2.212 22.311 1.00 92.50 82 LEU A C 1
ATOM 596 O O . LEU A 1 82 ? -8.675 -2.224 22.642 1.00 92.50 82 LEU A O 1
ATOM 600 N N . PRO A 1 83 ? -6.580 -2.975 22.962 1.00 95.06 83 PRO A N 1
ATOM 601 C CA . PRO A 1 83 ? -6.982 -3.916 24.010 1.00 95.06 83 PRO A CA 1
ATOM 602 C C . PRO A 1 83 ? -7.682 -3.230 25.188 1.00 95.06 83 PRO A C 1
ATOM 604 O O . PRO A 1 83 ? -8.694 -3.717 25.691 1.00 95.06 83 PRO A O 1
ATOM 607 N N . VAL A 1 84 ? -7.180 -2.063 25.604 1.00 96.81 84 VAL A N 1
ATOM 608 C CA . VAL A 1 84 ? -7.768 -1.301 26.714 1.00 96.81 84 VAL A CA 1
ATOM 609 C C . VAL A 1 84 ? -9.072 -0.630 26.289 1.00 96.81 84 VAL A C 1
ATOM 611 O O . VAL A 1 84 ? -10.021 -0.604 27.070 1.00 96.81 84 VAL A O 1
ATOM 614 N N . ALA A 1 85 ? -9.173 -0.153 25.046 1.00 95.81 85 ALA A N 1
ATOM 615 C CA . ALA A 1 85 ? -10.429 0.364 24.512 1.00 95.81 85 ALA A CA 1
ATOM 616 C C . ALA A 1 85 ? -11.527 -0.715 24.483 1.00 95.81 85 ALA A C 1
ATOM 618 O O . ALA A 1 85 ? -12.658 -0.454 24.896 1.00 95.81 85 ALA A O 1
ATOM 619 N N . LEU A 1 86 ? -11.196 -1.947 24.082 1.00 95.19 86 LEU A N 1
ATOM 620 C CA . LEU A 1 86 ? -12.119 -3.085 24.135 1.00 95.19 86 LEU A CA 1
ATOM 621 C C . LEU A 1 86 ? -12.494 -3.458 25.575 1.00 95.19 86 LEU A C 1
ATOM 623 O O . LEU A 1 86 ? -13.667 -3.706 25.845 1.00 95.19 86 LEU A O 1
ATOM 627 N N . LEU A 1 87 ? -11.545 -3.429 26.515 1.00 96.94 87 LEU A N 1
ATOM 628 C CA . LEU A 1 87 ? -11.825 -3.663 27.936 1.00 96.94 87 LEU A CA 1
ATOM 629 C C . LEU A 1 87 ? -12.796 -2.619 28.509 1.00 96.94 87 LEU A C 1
ATOM 631 O O . LEU A 1 87 ? -13.764 -2.976 29.180 1.00 96.94 87 LEU A O 1
ATOM 635 N N . ILE A 1 88 ? -12.574 -1.336 28.208 1.00 97.69 88 ILE A N 1
ATOM 636 C CA . ILE A 1 88 ? -13.482 -0.247 28.596 1.00 97.69 88 ILE A CA 1
ATOM 637 C C . ILE A 1 88 ? -14.860 -0.460 27.959 1.00 97.69 88 ILE A C 1
ATOM 639 O O . ILE A 1 88 ? -15.869 -0.292 28.635 1.00 97.69 88 ILE A O 1
ATOM 643 N N . SER A 1 89 ? -14.918 -0.892 26.697 1.00 96.44 89 SER A N 1
ATOM 644 C CA . SER A 1 89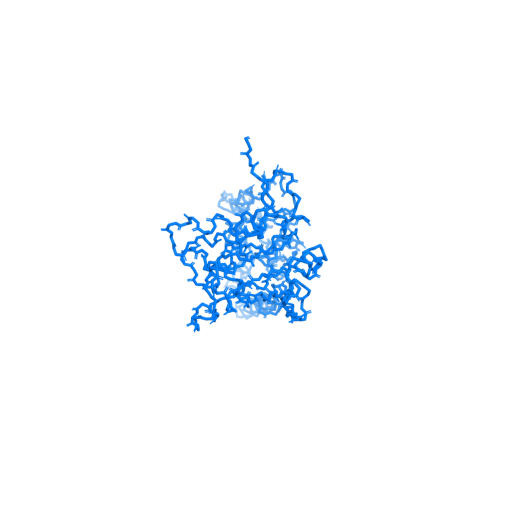 ? -16.178 -1.217 26.012 1.00 96.44 89 SER A CA 1
ATOM 645 C C . SER A 1 89 ? -16.903 -2.405 26.654 1.00 96.44 89 SER A C 1
ATOM 647 O O . SER A 1 89 ? -18.125 -2.428 26.724 1.00 96.44 89 SER A O 1
ATOM 649 N N . ALA A 1 90 ? -16.183 -3.399 27.171 1.00 96.38 90 ALA A N 1
ATOM 650 C CA . ALA A 1 90 ? -16.790 -4.549 27.838 1.00 96.38 90 ALA A CA 1
ATOM 651 C C . ALA A 1 90 ? -17.307 -4.224 29.255 1.00 96.38 90 ALA A C 1
ATOM 653 O O . ALA A 1 90 ? -18.219 -4.893 29.747 1.00 96.38 90 ALA A O 1
ATOM 654 N N . LEU A 1 91 ? -16.757 -3.196 29.912 1.00 96.88 91 LEU A N 1
ATOM 655 C CA . LEU A 1 91 ? -17.043 -2.874 31.313 1.00 96.88 91 LEU A CA 1
ATOM 656 C C . LEU A 1 91 ? -18.543 -2.664 31.617 1.00 96.88 91 LEU A C 1
ATOM 658 O O . LEU A 1 91 ? -19.022 -3.285 32.567 1.00 96.88 91 LEU A O 1
ATOM 662 N N . PRO A 1 92 ? -19.329 -1.877 30.851 1.00 96.81 92 PRO A N 1
ATOM 663 C CA . PRO A 1 92 ? -20.757 -1.700 31.129 1.00 96.81 92 PRO A CA 1
ATOM 664 C C . PRO A 1 92 ? -21.556 -3.003 31.051 1.00 96.81 92 PRO A C 1
ATOM 666 O O . PRO A 1 92 ? -22.453 -3.214 31.867 1.00 96.81 92 PRO A O 1
ATOM 669 N N . LEU A 1 93 ? -21.219 -3.893 30.108 1.00 95.31 93 LEU A N 1
ATOM 670 C CA . LEU A 1 93 ? -21.848 -5.212 30.011 1.00 95.31 93 LEU A CA 1
ATOM 671 C C . LEU A 1 93 ? -21.504 -6.068 31.233 1.00 95.31 93 LEU A C 1
ATOM 673 O O . LEU A 1 93 ? -22.395 -6.678 31.819 1.00 95.31 93 LEU A O 1
ATOM 677 N N . GLY A 1 94 ? -20.239 -6.060 31.662 1.00 95.50 94 GLY A N 1
ATOM 678 C CA . GLY A 1 94 ? -19.801 -6.752 32.875 1.00 95.50 94 GLY A CA 1
ATOM 679 C C . GLY A 1 94 ? -20.545 -6.273 34.125 1.00 95.50 94 GLY A C 1
ATOM 680 O O . GLY A 1 94 ? -21.072 -7.090 34.876 1.00 95.50 94 GLY A O 1
ATOM 681 N N . LEU A 1 95 ? -20.671 -4.954 34.304 1.00 95.19 95 LEU A N 1
ATOM 682 C CA . LEU A 1 95 ? -21.429 -4.357 35.410 1.00 95.19 95 LEU A CA 1
ATOM 683 C C . LEU A 1 95 ? -22.921 -4.713 35.352 1.00 95.19 95 LEU A C 1
ATOM 685 O O . LEU A 1 95 ? -23.541 -4.953 36.387 1.00 95.19 95 LEU A O 1
ATOM 689 N N . PHE A 1 96 ? -23.505 -4.769 34.153 1.00 94.94 96 PHE A N 1
ATOM 690 C CA . PHE A 1 96 ? -24.904 -5.153 33.978 1.00 94.94 96 PHE A CA 1
ATOM 691 C C . PHE A 1 96 ? -25.152 -6.623 34.337 1.00 94.94 96 PHE A C 1
ATOM 693 O O . PHE A 1 96 ? -26.142 -6.945 34.999 1.00 94.94 96 PHE A O 1
ATOM 700 N N . ILE A 1 97 ? -24.236 -7.512 33.948 1.00 94.56 97 ILE A N 1
ATOM 701 C CA . ILE A 1 97 ? -24.281 -8.933 34.308 1.00 94.56 97 ILE A CA 1
ATOM 702 C C . ILE A 1 97 ? -24.111 -9.109 35.821 1.00 94.56 97 ILE A C 1
ATOM 704 O O . ILE A 1 97 ? -24.891 -9.839 36.434 1.00 94.56 97 ILE A O 1
ATOM 708 N N . ASP A 1 98 ? -23.147 -8.421 36.436 1.00 94.69 98 ASP A N 1
ATOM 709 C CA . ASP A 1 98 ? -22.916 -8.489 37.883 1.00 94.69 98 ASP A CA 1
ATOM 710 C C . ASP A 1 98 ? -24.144 -8.025 38.684 1.00 94.69 98 ASP A C 1
ATOM 712 O O . ASP A 1 98 ? -24.609 -8.721 39.593 1.00 94.69 98 ASP A O 1
ATOM 716 N N . TRP A 1 99 ? -24.755 -6.908 38.275 1.00 93.88 99 TRP A N 1
ATOM 717 C CA . TRP A 1 99 ? -26.013 -6.429 38.850 1.00 93.88 99 TRP A CA 1
ATOM 718 C C . TRP A 1 99 ? -27.144 -7.459 38.713 1.00 93.88 99 TRP A C 1
ATOM 720 O O . TRP A 1 99 ? -27.883 -7.710 39.669 1.00 93.88 99 TRP A O 1
ATOM 730 N N . ALA A 1 100 ? -27.269 -8.098 37.547 1.00 93.00 100 ALA A N 1
ATOM 731 C CA . ALA A 1 100 ? -28.292 -9.107 37.295 1.00 93.00 100 ALA A CA 1
ATOM 732 C C . ALA A 1 100 ? -28.138 -10.350 38.191 1.00 93.00 100 ALA A C 1
ATOM 734 O O . ALA A 1 100 ? -29.143 -10.907 38.642 1.00 93.00 100 ALA A O 1
ATOM 735 N N . ILE A 1 101 ? -26.901 -10.770 38.481 1.00 93.06 101 ILE A N 1
ATOM 736 C CA . ILE A 1 101 ? -26.602 -11.928 39.341 1.00 93.06 101 ILE A CA 1
ATOM 737 C C . ILE A 1 101 ? -27.025 -11.676 40.794 1.00 93.06 101 ILE A C 1
ATOM 739 O O . ILE A 1 101 ? -27.519 -12.601 41.447 1.00 93.06 101 ILE A O 1
ATOM 743 N N . HIS A 1 102 ? -26.864 -10.443 41.277 1.00 93.12 102 HIS A N 1
ATOM 744 C CA . HIS A 1 102 ? -27.170 -10.034 42.652 1.00 93.12 102 HIS A CA 1
ATOM 745 C C . HIS A 1 102 ? -28.601 -9.497 42.839 1.00 93.12 102 HIS A C 1
ATOM 747 O O . HIS A 1 102 ? -28.996 -9.142 43.950 1.00 93.12 102 HIS A O 1
ATOM 753 N N . SER A 1 103 ? -29.398 -9.438 41.770 1.00 91.12 103 SER A N 1
ATOM 754 C CA . SER A 1 103 ? -30.778 -8.956 41.812 1.00 91.12 103 SER A CA 1
ATOM 755 C C . SER A 1 103 ? -31.742 -9.979 42.427 1.00 91.12 103 SER A C 1
ATOM 757 O O . SER A 1 103 ? -31.633 -11.185 42.205 1.00 91.12 103 SER A O 1
ATOM 759 N N . GLN A 1 104 ? -32.773 -9.484 43.122 1.00 88.19 104 GLN A N 1
ATOM 760 C CA . GLN A 1 104 ? -33.896 -10.293 43.629 1.00 88.19 104 GLN A CA 1
ATOM 761 C C . GLN A 1 104 ? -34.626 -11.045 42.497 1.00 88.19 104 GLN A C 1
ATOM 763 O O . GLN A 1 104 ? -35.187 -12.117 42.707 1.00 88.19 104 GLN A O 1
ATOM 768 N N . MET A 1 105 ? -34.562 -10.519 41.267 1.00 88.94 105 MET A N 1
ATOM 769 C CA . MET A 1 105 ? -35.150 -11.105 40.058 1.00 88.94 105 MET A CA 1
ATOM 770 C C . MET A 1 105 ? -34.104 -11.850 39.211 1.00 88.94 105 MET A C 1
ATOM 772 O O . MET A 1 105 ? -34.135 -11.781 37.982 1.00 88.94 105 MET A O 1
ATOM 776 N N . LYS A 1 106 ? -33.176 -12.573 39.855 1.00 88.81 106 LYS A N 1
ATOM 777 C CA . LYS A 1 106 ? -31.991 -13.196 39.233 1.00 88.81 106 LYS A CA 1
ATOM 778 C C . LYS A 1 106 ? -32.258 -13.910 37.906 1.00 88.81 106 LYS A C 1
ATOM 780 O O . LYS A 1 106 ? -31.515 -13.712 36.954 1.00 88.81 106 LYS A O 1
ATOM 785 N N . ARG A 1 107 ? -33.311 -14.734 37.807 1.00 90.50 107 ARG A N 1
ATOM 786 C CA . ARG A 1 107 ? -33.620 -15.475 36.563 1.00 90.50 107 ARG A CA 1
ATOM 787 C C . ARG A 1 107 ? -33.925 -14.537 35.394 1.00 90.50 107 ARG A C 1
ATOM 789 O O . ARG A 1 107 ? -33.383 -14.725 34.313 1.00 90.50 107 ARG A O 1
ATOM 796 N N . ILE A 1 108 ? -34.763 -13.528 35.624 1.00 91.88 108 ILE A N 1
ATOM 797 C CA . ILE A 1 108 ? -35.144 -12.551 34.596 1.00 91.88 108 ILE A CA 1
ATOM 798 C C . ILE A 1 108 ? -33.958 -11.641 34.272 1.00 91.88 108 ILE A C 1
ATOM 800 O O . ILE A 1 108 ? -33.682 -11.404 33.101 1.00 91.88 108 ILE A O 1
ATOM 804 N N . GLY A 1 109 ? -33.218 -11.196 35.293 1.00 92.00 109 GLY A N 1
ATOM 805 C CA . GLY A 1 109 ? -32.011 -10.392 35.117 1.00 92.00 109 GLY A CA 1
ATOM 806 C C . GLY A 1 109 ? -30.957 -11.100 34.266 1.00 92.00 109 GLY A C 1
ATOM 807 O O . GLY A 1 109 ? -30.428 -10.496 33.342 1.00 92.00 109 GLY A O 1
ATOM 808 N N . LEU A 1 110 ? -30.688 -12.381 34.538 1.00 92.94 110 LEU A N 1
ATOM 809 C CA . LEU A 1 110 ? -29.727 -13.188 33.780 1.00 92.94 110 LEU A CA 1
ATOM 810 C C . LEU A 1 110 ? -30.150 -13.401 32.325 1.00 92.94 110 LEU A C 1
ATOM 812 O O . LEU A 1 110 ? -29.317 -13.317 31.431 1.00 92.94 110 LEU A O 1
ATOM 816 N N . VAL A 1 111 ? -31.435 -13.671 32.074 1.00 95.00 111 VAL A N 1
ATOM 817 C CA . VAL A 1 111 ? -31.939 -13.799 30.699 1.00 95.00 111 VAL A CA 1
ATOM 818 C C . VAL A 1 111 ? -31.796 -12.469 29.966 1.00 95.00 111 VAL A C 1
ATOM 820 O O . VAL A 1 111 ? -31.300 -12.445 28.845 1.00 95.00 111 VAL A O 1
ATOM 823 N N . LEU A 1 112 ? -32.170 -11.358 30.603 1.00 94.19 112 LEU A N 1
ATOM 824 C CA . LEU A 1 112 ? -32.065 -10.033 30.000 1.00 94.19 112 LEU A CA 1
ATOM 825 C C . LEU A 1 112 ? -30.608 -9.653 29.707 1.00 94.19 112 LEU A C 1
ATOM 827 O O . LEU A 1 112 ? -30.316 -9.183 28.610 1.00 94.19 112 LEU A O 1
ATOM 831 N N . SER A 1 113 ? -29.687 -9.881 30.646 1.00 93.88 113 SER A N 1
ATOM 832 C CA . SER A 1 113 ? -28.266 -9.586 30.447 1.00 93.88 113 SER A CA 1
ATOM 833 C C . SER A 1 113 ? -27.634 -10.471 29.379 1.00 93.88 113 SER A C 1
ATOM 835 O O . SER A 1 113 ? -26.873 -9.964 28.554 1.00 93.88 113 SER A O 1
ATOM 837 N N . ALA A 1 114 ? -28.006 -11.752 29.315 1.00 94.62 114 ALA A N 1
ATOM 838 C CA . ALA A 1 114 ? -27.584 -12.648 28.246 1.00 94.62 114 ALA A CA 1
ATOM 839 C C . ALA A 1 114 ? -28.099 -12.175 26.881 1.00 94.62 114 ALA A C 1
ATOM 841 O O . ALA A 1 114 ? -27.313 -12.060 25.946 1.00 94.62 114 ALA A O 1
ATOM 842 N N . VAL A 1 115 ? -29.388 -11.832 26.772 1.00 96.38 115 VAL A N 1
ATOM 843 C CA . VAL A 1 115 ? -29.989 -11.332 25.525 1.00 96.38 115 VAL A CA 1
ATOM 844 C C . VAL A 1 115 ? -29.311 -10.042 25.068 1.00 96.38 115 VAL A C 1
ATOM 846 O O . VAL A 1 115 ? -28.893 -9.958 23.918 1.00 96.38 115 VAL A O 1
ATOM 849 N N . VAL A 1 116 ? -29.138 -9.060 25.958 1.00 95.00 116 VAL A N 1
ATOM 850 C CA . VAL A 1 116 ? -28.452 -7.798 25.632 1.00 95.00 116 VAL A CA 1
ATOM 851 C C . VAL A 1 116 ? -27.013 -8.056 25.186 1.00 95.00 116 VAL A C 1
ATOM 853 O O . VAL A 1 116 ? -26.584 -7.509 24.173 1.00 95.00 116 VAL A O 1
ATOM 856 N N . THR A 1 117 ? -26.281 -8.920 25.893 1.00 94.81 117 THR A N 1
ATOM 857 C CA . THR A 1 117 ? -24.898 -9.270 25.535 1.00 94.81 117 THR A CA 1
ATOM 858 C C . THR A 1 117 ? -24.834 -9.919 24.156 1.00 94.81 117 THR A C 1
ATOM 860 O O . THR A 1 117 ? -24.040 -9.495 23.322 1.00 94.81 117 THR A O 1
ATOM 863 N N . VAL A 1 118 ? -25.701 -10.898 23.880 1.00 96.38 118 VAL A N 1
ATOM 864 C CA . VAL A 1 118 ? -25.761 -11.575 22.577 1.00 96.38 118 VAL A CA 1
ATOM 865 C C . VAL A 1 118 ? -26.092 -10.588 21.463 1.00 96.38 118 VAL A C 1
ATOM 867 O O . VAL A 1 118 ? -25.426 -10.613 20.431 1.00 96.38 118 VAL A O 1
ATOM 870 N N . LEU A 1 119 ? -27.069 -9.701 21.664 1.00 95.88 119 LEU A N 1
ATOM 871 C CA . LEU A 1 119 ? -27.450 -8.700 20.666 1.00 95.88 119 LEU A CA 1
ATOM 872 C C . LEU A 1 119 ? -26.299 -7.742 20.357 1.00 95.88 119 LEU A C 1
ATOM 874 O O . LEU A 1 119 ? -25.993 -7.519 19.189 1.00 95.88 119 LEU A O 1
ATOM 878 N N . VAL A 1 120 ? -25.627 -7.219 21.384 1.00 95.25 120 VAL A N 1
ATOM 879 C CA . VAL A 1 120 ? -24.520 -6.272 21.204 1.00 95.25 120 VAL A CA 1
ATOM 880 C C . VAL A 1 120 ? -23.308 -6.935 20.551 1.00 95.25 120 VAL A C 1
ATOM 882 O O . VAL A 1 120 ? -22.738 -6.376 19.614 1.00 95.25 120 VAL A O 1
ATOM 885 N N . VAL A 1 121 ? -22.929 -8.136 20.998 1.00 94.81 121 VAL A N 1
ATOM 886 C CA . VAL A 1 121 ? -21.801 -8.878 20.416 1.00 94.81 121 VAL A CA 1
ATOM 887 C C . VAL A 1 121 ? -22.101 -9.264 18.971 1.00 94.81 121 VAL A C 1
ATOM 889 O O . VAL A 1 121 ? -21.246 -9.078 18.112 1.00 94.81 121 VAL A O 1
ATOM 892 N N . SER A 1 122 ? -23.317 -9.734 18.681 1.00 96.94 122 SER A N 1
ATOM 893 C CA . SER A 1 122 ? -23.716 -10.094 17.314 1.00 96.94 122 SER A CA 1
ATOM 894 C C . SER A 1 122 ? -23.752 -8.867 16.406 1.00 96.94 122 SER A C 1
ATOM 896 O O . SER A 1 122 ? -23.204 -8.909 15.310 1.00 96.94 122 SER A O 1
ATOM 898 N N . GLY A 1 123 ? -24.327 -7.751 16.869 1.00 95.88 123 GLY A N 1
ATOM 899 C CA . GLY A 1 123 ? -24.341 -6.490 16.125 1.00 95.88 123 GLY A CA 1
ATOM 900 C C . GLY A 1 123 ? -22.931 -5.986 15.813 1.00 95.88 123 GLY A C 1
ATOM 901 O O . GLY A 1 123 ? -22.638 -5.644 14.670 1.00 95.88 123 GLY A O 1
ATOM 902 N N . SER A 1 124 ? -22.030 -6.026 16.800 1.00 95.19 124 SER A N 1
ATOM 903 C CA . SER A 1 124 ? -20.617 -5.699 16.592 1.00 95.19 124 SER A CA 1
ATOM 904 C C . SER A 1 124 ? -19.939 -6.657 15.612 1.00 95.19 124 SER A C 1
ATOM 906 O O . SER A 1 124 ? -19.153 -6.212 14.784 1.00 95.19 124 SER A O 1
ATOM 908 N N . TYR A 1 125 ? -20.223 -7.957 15.707 1.00 96.00 125 TYR A N 1
ATOM 909 C CA . TYR A 1 125 ? -19.652 -8.970 14.824 1.00 96.00 125 TYR A CA 1
ATOM 910 C C . TYR A 1 125 ? -20.046 -8.730 13.368 1.00 96.00 125 TYR A C 1
ATOM 912 O O . TYR A 1 125 ? -19.163 -8.697 12.520 1.00 96.00 125 TYR A O 1
ATOM 920 N N . PHE A 1 126 ? -21.332 -8.518 13.074 1.00 96.69 126 PHE A N 1
ATOM 921 C CA . PHE A 1 126 ? -21.787 -8.309 11.698 1.00 96.69 126 PHE A CA 1
ATOM 922 C C . PHE A 1 126 ? -21.181 -7.052 11.068 1.00 96.69 126 PHE A C 1
ATOM 924 O O . PHE A 1 126 ? -20.754 -7.099 9.919 1.00 96.69 126 PHE A O 1
ATOM 931 N N . GLU A 1 127 ? -21.082 -5.957 11.824 1.00 94.56 127 GLU A N 1
ATOM 932 C CA . GLU A 1 127 ? -20.467 -4.715 11.344 1.00 94.56 127 GLU A CA 1
ATOM 933 C C . GLU A 1 127 ? -18.970 -4.899 11.058 1.00 94.56 127 GLU A C 1
ATOM 935 O O . GLU A 1 127 ? -18.495 -4.572 9.973 1.00 94.56 127 GLU A O 1
ATOM 940 N N . THR A 1 128 ? -18.218 -5.478 11.998 1.00 93.69 128 THR A N 1
ATOM 941 C CA . THR A 1 128 ? -16.782 -5.722 11.799 1.00 93.69 128 THR A CA 1
ATOM 942 C C . THR A 1 128 ? -16.524 -6.758 10.703 1.00 93.69 128 THR A C 1
ATOM 944 O O . THR A 1 128 ? -15.558 -6.623 9.954 1.00 93.69 128 THR A O 1
ATOM 947 N N . HIS A 1 129 ? -17.387 -7.767 10.574 1.00 95.69 129 HIS A N 1
ATOM 948 C CA . HIS A 1 129 ? -17.308 -8.768 9.516 1.00 95.69 129 HIS A CA 1
ATOM 949 C C . HIS A 1 129 ? -17.506 -8.137 8.136 1.00 95.69 129 HIS A C 1
ATOM 951 O O . HIS A 1 129 ? -16.739 -8.433 7.226 1.00 95.69 129 HIS A O 1
ATOM 957 N N . ASP A 1 130 ? -18.501 -7.264 7.970 1.00 95.25 130 ASP A N 1
ATOM 958 C CA . ASP A 1 130 ? -18.728 -6.558 6.706 1.00 95.25 130 ASP A CA 1
ATOM 959 C C . ASP A 1 130 ? -17.544 -5.654 6.336 1.00 95.25 130 ASP A C 1
ATOM 961 O O . ASP A 1 130 ? -17.063 -5.691 5.205 1.00 95.25 130 ASP A O 1
ATOM 965 N N . VAL A 1 131 ? -16.988 -4.920 7.306 1.00 93.50 131 VAL A N 1
ATOM 966 C CA . VAL A 1 131 ? -15.796 -4.093 7.068 1.00 93.50 131 VAL A CA 1
ATOM 967 C C . VAL A 1 131 ? -14.605 -4.954 6.639 1.00 93.50 131 VAL A C 1
ATOM 969 O O . VAL A 1 131 ? -13.950 -4.639 5.648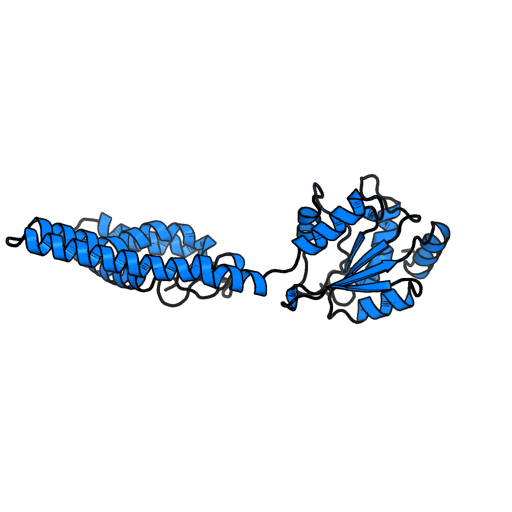 1.00 93.50 131 VAL A O 1
ATOM 972 N N . TYR A 1 132 ? -14.322 -6.047 7.351 1.00 93.06 132 TYR A N 1
ATOM 973 C CA . TYR A 1 132 ? -13.129 -6.859 7.101 1.00 93.06 132 TYR A CA 1
ATOM 974 C C . TYR A 1 132 ? -13.247 -7.760 5.865 1.00 93.06 132 TYR A C 1
ATOM 976 O O . TYR A 1 132 ? -12.306 -7.849 5.085 1.00 93.06 132 TYR A O 1
ATOM 984 N N . PHE A 1 133 ? -14.378 -8.439 5.672 1.00 94.88 133 PHE A N 1
ATOM 985 C CA . PHE A 1 133 ? -14.551 -9.406 4.581 1.00 94.88 133 PHE A CA 1
ATOM 986 C C . PHE A 1 133 ? -15.281 -8.837 3.363 1.00 94.88 133 PHE A C 1
ATOM 988 O O . PHE A 1 133 ? -15.158 -9.400 2.280 1.00 94.88 133 PHE A O 1
ATOM 995 N N . GLY A 1 134 ? -16.040 -7.753 3.518 1.00 94.88 134 GLY A N 1
ATOM 996 C CA . GLY A 1 134 ? -16.765 -7.109 2.422 1.00 94.88 134 GLY A CA 1
ATOM 997 C C . GLY A 1 134 ? -16.020 -5.900 1.868 1.00 94.88 134 GLY A C 1
ATOM 998 O O . GLY A 1 134 ? -15.632 -5.875 0.701 1.00 94.88 134 GLY A O 1
ATOM 999 N N . GLN A 1 135 ? -15.796 -4.896 2.715 1.00 94.19 135 GLN A N 1
ATOM 1000 C CA . GLN A 1 135 ? -15.288 -3.591 2.284 1.00 94.19 135 GLN A CA 1
ATOM 1001 C C . GLN A 1 135 ? -13.766 -3.572 2.096 1.00 94.19 135 GLN A C 1
ATOM 1003 O O . GLN A 1 135 ? -13.274 -2.953 1.154 1.00 94.19 135 GLN A O 1
ATOM 1008 N N . MET A 1 136 ? -13.007 -4.245 2.968 1.00 91.75 136 MET A N 1
ATOM 1009 C CA . MET A 1 136 ? -11.542 -4.243 2.909 1.00 91.75 136 MET A CA 1
ATOM 1010 C C . MET A 1 136 ? -10.994 -4.808 1.594 1.00 91.75 136 MET A C 1
ATOM 1012 O O . MET A 1 136 ? -10.138 -4.139 1.019 1.00 91.75 136 MET A O 1
ATOM 1016 N N . PRO A 1 137 ? -11.472 -5.949 1.052 1.00 90.12 137 PRO A N 1
ATOM 1017 C CA . PRO A 1 137 ? -10.999 -6.438 -0.242 1.00 90.12 137 PRO A CA 1
ATOM 1018 C C . PRO A 1 137 ? -11.232 -5.425 -1.366 1.00 90.12 137 PRO A C 1
ATOM 1020 O O . PRO A 1 137 ? -10.304 -5.106 -2.100 1.00 90.12 137 PRO A O 1
ATOM 1023 N N . GLN A 1 138 ? -12.429 -4.834 -1.433 1.00 88.56 138 GLN A N 1
ATOM 1024 C CA . GLN A 1 138 ? -12.766 -3.831 -2.449 1.00 88.56 138 GLN A CA 1
ATOM 1025 C C . GLN A 1 138 ? -11.897 -2.575 -2.317 1.00 88.56 138 GLN A C 1
ATOM 1027 O O . GLN A 1 138 ? -11.347 -2.083 -3.300 1.00 88.56 138 GLN A O 1
ATOM 1032 N N . SER A 1 139 ? -11.735 -2.072 -1.089 1.00 89.69 139 SER A N 1
ATOM 1033 C CA . SER A 1 139 ? -10.880 -0.920 -0.793 1.00 89.69 139 SER A CA 1
ATOM 1034 C C . SER A 1 139 ? -9.417 -1.204 -1.132 1.00 89.69 139 SER A C 1
ATOM 1036 O O . SER A 1 139 ? -8.716 -0.325 -1.634 1.00 89.69 139 SER A O 1
ATOM 1038 N N . TYR A 1 140 ? -8.945 -2.417 -0.858 1.00 86.81 140 TYR A N 1
ATOM 1039 C CA . TYR A 1 140 ? -7.589 -2.843 -1.169 1.00 86.81 140 TYR A CA 1
ATOM 1040 C C . TYR A 1 140 ? -7.381 -2.934 -2.682 1.00 86.81 140 TYR A C 1
ATOM 1042 O O . TYR A 1 140 ? -6.394 -2.410 -3.194 1.00 86.81 140 TYR A O 1
ATOM 1050 N N . GLU A 1 141 ? -8.330 -3.520 -3.413 1.00 82.75 141 GLU A N 1
ATOM 1051 C CA . GLU A 1 141 ? -8.252 -3.705 -4.863 1.00 82.75 141 GLU A CA 1
ATOM 1052 C C . GLU A 1 141 ? -8.124 -2.392 -5.636 1.00 82.75 141 GLU A C 1
ATOM 1054 O O . GLU A 1 141 ? -7.267 -2.295 -6.517 1.00 82.75 141 GLU A O 1
ATOM 1059 N N . ILE A 1 142 ? -8.905 -1.373 -5.261 1.00 83.50 142 ILE A N 1
ATOM 1060 C CA . ILE A 1 142 ? -8.851 -0.043 -5.888 1.00 83.50 142 ILE A CA 1
ATOM 1061 C C . ILE A 1 142 ? -7.626 0.776 -5.459 1.00 83.50 142 ILE A C 1
ATOM 1063 O O . ILE A 1 142 ? -7.252 1.726 -6.150 1.00 83.50 142 ILE A O 1
ATOM 1067 N N . SER A 1 143 ? -7.029 0.457 -4.305 1.00 83.75 143 SER A N 1
ATOM 1068 C CA . SER A 1 143 ? -5.943 1.252 -3.722 1.00 83.75 143 SER A CA 1
ATOM 1069 C C . SER A 1 143 ? -4.563 0.734 -4.102 1.00 83.75 143 SER A C 1
ATOM 1071 O O . SER A 1 143 ? -3.651 1.547 -4.273 1.00 83.75 143 SER A O 1
ATOM 1073 N N . THR A 1 144 ? -4.418 -0.585 -4.245 1.00 83.38 144 THR A N 1
ATOM 1074 C CA . THR A 1 144 ? -3.149 -1.248 -4.551 1.00 83.38 144 THR A CA 1
ATOM 1075 C C . THR A 1 144 ? -2.814 -1.215 -6.043 1.00 83.38 144 THR A C 1
ATOM 1077 O O . THR A 1 144 ? -3.693 -1.133 -6.904 1.00 83.38 144 THR A O 1
ATOM 1080 N N . PHE A 1 145 ? -1.524 -1.323 -6.343 1.00 85.88 145 PHE A N 1
ATOM 1081 C CA . PHE A 1 145 ? -1.025 -1.493 -7.701 1.00 85.88 145 PHE A CA 1
ATOM 1082 C C . PHE A 1 145 ? -0.838 -2.975 -8.044 1.00 85.88 145 PHE A C 1
ATOM 1084 O O . PHE A 1 145 ? -0.822 -3.840 -7.169 1.00 85.88 145 PHE A O 1
ATOM 1091 N N . ASN A 1 146 ? -0.688 -3.272 -9.333 1.00 85.94 146 ASN A N 1
ATOM 1092 C CA . ASN A 1 146 ? -0.646 -4.635 -9.853 1.00 85.94 146 ASN A CA 1
ATOM 1093 C C . ASN A 1 146 ? 0.743 -5.293 -9.804 1.00 85.94 146 ASN A C 1
ATOM 1095 O O . ASN A 1 146 ? 1.259 -5.739 -10.824 1.00 85.94 146 ASN A O 1
ATOM 1099 N N . TYR A 1 147 ? 1.358 -5.328 -8.620 1.00 90.50 147 TYR A N 1
ATOM 1100 C CA . TYR A 1 147 ? 2.704 -5.885 -8.437 1.00 90.50 147 TYR A CA 1
ATOM 1101 C C . TYR A 1 147 ? 2.784 -7.378 -8.772 1.00 90.50 147 TYR A C 1
ATOM 1103 O O . TYR A 1 147 ? 3.749 -7.818 -9.392 1.00 90.50 147 TYR A O 1
ATOM 1111 N N . SER A 1 148 ? 1.764 -8.150 -8.392 1.00 89.31 148 SER A N 1
ATOM 1112 C CA . SER A 1 148 ? 1.760 -9.603 -8.563 1.00 89.31 148 SER A CA 1
ATOM 1113 C C . SER A 1 148 ? 1.617 -10.030 -10.022 1.00 89.31 148 SER A C 1
ATOM 1115 O O . SER A 1 148 ? 2.290 -10.967 -10.437 1.00 89.31 148 SER A O 1
ATOM 1117 N N . GLU A 1 149 ? 0.794 -9.351 -10.828 1.00 91.31 149 GLU A N 1
ATOM 1118 C CA . GLU A 1 149 ? 0.637 -9.702 -12.245 1.00 91.31 149 GLU A CA 1
ATOM 1119 C C . GLU A 1 149 ? 1.920 -9.430 -13.034 1.00 91.31 149 GLU A C 1
ATOM 1121 O O . GLU A 1 149 ? 2.398 -10.314 -13.743 1.00 91.31 149 GLU A O 1
ATOM 1126 N N . VAL A 1 150 ? 2.532 -8.249 -12.866 1.00 93.88 150 VAL A N 1
ATOM 1127 C CA . VAL A 1 150 ? 3.820 -7.961 -13.519 1.00 93.88 150 VAL A CA 1
ATOM 1128 C C . VAL A 1 150 ? 4.923 -8.886 -13.007 1.00 93.88 150 VAL A C 1
ATOM 1130 O O . VAL A 1 150 ? 5.693 -9.406 -13.813 1.00 93.88 150 VAL A O 1
ATOM 1133 N N . GLY A 1 151 ? 4.953 -9.176 -11.703 1.00 95.38 151 GLY A N 1
ATOM 1134 C CA . GLY A 1 151 ? 5.891 -10.130 -11.118 1.00 95.38 151 GLY A CA 1
ATOM 1135 C C . GLY A 1 151 ? 5.749 -11.528 -11.724 1.00 95.38 151 GLY A C 1
ATOM 1136 O O . GLY A 1 151 ? 6.740 -12.125 -12.135 1.00 95.38 151 GLY A O 1
ATOM 1137 N N . GLN A 1 152 ? 4.521 -12.025 -11.886 1.00 95.38 152 GLN A N 1
ATOM 1138 C CA . GLN A 1 152 ? 4.246 -13.316 -12.526 1.00 95.38 152 GLN A CA 1
ATOM 1139 C C . GLN A 1 152 ? 4.622 -13.336 -14.012 1.00 95.38 152 GLN A C 1
ATOM 1141 O O . GLN A 1 152 ? 5.134 -14.348 -14.490 1.00 95.38 152 GLN A O 1
ATOM 1146 N N . ILE A 1 153 ? 4.412 -12.233 -14.740 1.00 95.62 153 ILE A N 1
ATOM 1147 C CA . ILE A 1 153 ? 4.861 -12.096 -16.135 1.00 95.62 153 ILE A CA 1
ATOM 1148 C C . ILE A 1 153 ? 6.386 -12.179 -16.203 1.00 95.62 153 ILE A C 1
ATOM 1150 O O . ILE A 1 153 ? 6.919 -12.961 -16.990 1.00 95.62 153 ILE A O 1
ATOM 1154 N N . MET A 1 154 ? 7.087 -11.412 -15.365 1.00 97.25 154 MET A N 1
ATOM 1155 C CA . MET A 1 154 ? 8.548 -11.436 -15.290 1.00 97.25 154 MET A CA 1
ATOM 1156 C C . MET A 1 154 ? 9.060 -12.832 -14.928 1.00 97.25 154 MET A C 1
ATOM 1158 O O . MET A 1 154 ? 9.961 -13.347 -15.587 1.00 97.25 154 MET A O 1
ATOM 1162 N N . TYR A 1 155 ? 8.448 -13.474 -13.931 1.00 96.94 155 TYR A N 1
ATOM 1163 C CA . TYR A 1 155 ? 8.791 -14.831 -13.522 1.00 96.94 155 TYR A CA 1
ATOM 1164 C C . TYR A 1 155 ? 8.592 -15.843 -14.654 1.00 96.94 155 TYR A C 1
ATOM 1166 O O . TYR A 1 155 ? 9.474 -16.658 -14.911 1.00 96.94 155 TYR A O 1
ATOM 1174 N N . GLY A 1 156 ? 7.471 -15.773 -15.377 1.00 96.75 156 GLY A N 1
ATOM 1175 C CA . GLY A 1 156 ? 7.186 -16.660 -16.506 1.00 96.75 156 GLY A CA 1
ATOM 1176 C C . GLY A 1 156 ? 8.173 -16.502 -17.667 1.00 96.75 156 GLY A C 1
ATOM 1177 O O . GLY A 1 156 ? 8.617 -17.501 -18.236 1.00 96.75 156 GLY A O 1
ATOM 1178 N N . LEU A 1 157 ? 8.560 -15.267 -17.991 1.00 96.06 157 LEU A N 1
ATOM 1179 C CA . LEU A 1 157 ? 9.559 -14.971 -19.025 1.00 96.06 157 LEU A CA 1
ATOM 1180 C C . LEU A 1 157 ? 10.960 -15.465 -18.639 1.00 96.06 157 LEU A C 1
ATOM 1182 O O . LEU A 1 157 ? 11.657 -16.058 -19.461 1.00 96.06 157 LEU A O 1
ATOM 1186 N N . ALA A 1 158 ? 11.352 -15.287 -17.376 1.00 95.38 158 ALA A N 1
ATOM 1187 C CA . ALA A 1 158 ? 12.632 -15.782 -16.883 1.00 95.38 158 ALA A CA 1
ATOM 1188 C C . ALA A 1 158 ? 12.662 -17.318 -16.802 1.00 95.38 158 ALA A C 1
ATOM 1190 O O . ALA A 1 158 ? 13.656 -17.938 -17.175 1.00 95.38 158 ALA A O 1
ATOM 1191 N N . LEU A 1 159 ? 11.570 -17.944 -16.348 1.00 94.50 159 LEU A N 1
ATOM 1192 C CA . LEU A 1 159 ? 11.466 -19.398 -16.196 1.00 94.50 159 LEU A CA 1
ATOM 1193 C C . LEU A 1 159 ? 11.440 -20.135 -17.543 1.00 94.50 159 LEU A C 1
ATOM 1195 O O . LEU A 1 159 ? 11.989 -21.231 -17.647 1.00 94.50 159 LEU A O 1
ATOM 1199 N N . SER A 1 160 ? 10.801 -19.553 -18.560 1.00 93.06 160 SER A N 1
ATOM 1200 C CA . SER A 1 160 ? 10.784 -20.100 -19.926 1.00 93.06 160 SER A CA 1
ATOM 1201 C C . SER A 1 160 ? 12.133 -19.974 -20.638 1.00 93.06 160 SER A C 1
ATOM 1203 O O . SER A 1 160 ? 12.397 -20.730 -21.571 1.00 93.06 160 SER A O 1
ATOM 1205 N N . GLY A 1 161 ? 12.997 -19.066 -20.174 1.00 89.00 161 GLY A N 1
ATOM 1206 C CA . GLY A 1 161 ? 14.249 -18.719 -20.840 1.00 89.00 161 GLY A CA 1
ATOM 1207 C C . GLY A 1 161 ? 14.070 -17.746 -22.008 1.00 89.00 161 GLY A C 1
ATOM 1208 O O . GLY A 1 161 ? 15.032 -17.527 -22.739 1.00 89.00 161 GLY A O 1
ATOM 1209 N N . ASP A 1 162 ? 12.877 -17.164 -22.179 1.00 89.44 162 ASP A N 1
ATOM 1210 C CA . ASP A 1 162 ? 12.585 -16.202 -23.247 1.00 89.44 162 ASP A CA 1
ATOM 1211 C C . ASP A 1 162 ? 13.314 -14.872 -23.018 1.00 89.44 162 ASP A C 1
ATOM 1213 O O . ASP A 1 162 ? 13.889 -14.306 -23.948 1.00 89.44 162 ASP A O 1
ATOM 1217 N N . VAL A 1 163 ? 13.277 -14.366 -21.776 1.00 96.19 163 VAL A N 1
ATOM 1218 C CA . VAL A 1 163 ? 13.917 -13.103 -21.379 1.00 96.19 163 VAL A CA 1
ATOM 1219 C C . VAL A 1 163 ? 14.462 -13.229 -19.953 1.00 96.19 163 VAL A C 1
ATOM 1221 O O . VAL A 1 163 ? 13.692 -13.537 -19.044 1.00 96.19 163 VAL A O 1
ATOM 1224 N N . PRO A 1 164 ? 15.758 -12.973 -19.695 1.00 96.38 164 PRO A N 1
ATOM 1225 C CA . PRO A 1 164 ? 16.304 -12.947 -18.343 1.00 96.38 164 PRO A CA 1
ATOM 1226 C C . PRO A 1 164 ? 15.900 -11.662 -17.604 1.00 96.38 164 PRO A C 1
ATOM 1228 O O . PRO A 1 164 ? 15.688 -10.613 -18.212 1.00 96.38 164 PRO A O 1
ATOM 1231 N N . TYR A 1 165 ? 15.877 -11.693 -16.266 1.00 97.06 165 TYR A N 1
ATOM 1232 C CA . TYR A 1 165 ? 15.560 -10.508 -15.448 1.00 97.06 165 TYR A CA 1
ATOM 1233 C C . TYR A 1 165 ? 16.469 -9.300 -15.706 1.00 97.06 165 TYR A C 1
ATOM 1235 O O . TYR A 1 165 ? 16.075 -8.168 -15.426 1.00 97.06 165 TYR A O 1
ATOM 1243 N N . SER A 1 166 ? 17.681 -9.534 -16.215 1.00 96.56 166 SER A N 1
ATOM 1244 C CA . SER A 1 166 ? 18.634 -8.495 -16.604 1.00 96.56 166 SER A CA 1
ATOM 1245 C C . SER A 1 166 ? 18.182 -7.656 -17.800 1.00 96.56 166 SER A C 1
ATOM 1247 O O . SER A 1 166 ? 18.601 -6.505 -17.907 1.00 96.56 166 SER A O 1
ATOM 1249 N N . ASN A 1 167 ? 17.307 -8.204 -18.645 1.00 98.06 167 ASN A N 1
ATOM 1250 C CA . ASN A 1 167 ? 16.774 -7.579 -19.855 1.00 98.06 167 ASN A CA 1
ATOM 1251 C C . ASN A 1 167 ? 15.350 -7.037 -19.676 1.00 98.06 167 ASN A C 1
ATOM 1253 O O . ASN A 1 167 ? 14.740 -6.553 -20.627 1.00 98.06 167 ASN A O 1
ATOM 1257 N N . MET A 1 168 ? 14.804 -7.120 -18.467 1.00 98.19 168 MET A N 1
ATOM 1258 C CA . MET A 1 168 ? 13.520 -6.522 -18.121 1.00 98.19 168 MET A CA 1
ATOM 1259 C C . MET A 1 168 ? 13.771 -5.187 -17.428 1.00 98.19 168 MET A C 1
ATOM 1261 O O . MET A 1 168 ? 14.647 -5.115 -16.568 1.00 98.19 168 MET A O 1
ATOM 1265 N N . PHE A 1 169 ? 12.994 -4.160 -17.747 1.00 98.19 169 PHE A N 1
ATOM 1266 C CA . PHE A 1 169 ? 13.100 -2.816 -17.184 1.00 98.19 169 PHE A CA 1
ATOM 1267 C C . PHE A 1 169 ? 11.723 -2.273 -16.819 1.00 98.19 169 PHE A C 1
ATOM 1269 O O . PHE A 1 169 ? 10.738 -2.550 -17.495 1.00 98.19 169 PHE A O 1
ATOM 1276 N N . MET A 1 170 ? 11.651 -1.468 -15.765 1.00 97.50 170 MET A N 1
ATOM 1277 C CA . MET A 1 170 ? 10.450 -0.735 -15.373 1.00 97.50 170 MET A CA 1
ATOM 1278 C C . MET A 1 170 ? 10.759 0.757 -15.397 1.00 97.50 170 MET A C 1
ATOM 1280 O O . MET A 1 170 ? 11.621 1.201 -14.645 1.00 97.50 170 MET A O 1
ATOM 1284 N N . ILE A 1 171 ? 10.058 1.534 -16.218 1.00 97.19 171 ILE A N 1
ATOM 1285 C CA . ILE A 1 171 ? 10.223 2.990 -16.248 1.00 97.19 171 ILE A CA 1
ATOM 1286 C C . ILE A 1 171 ? 9.435 3.605 -15.091 1.00 97.19 171 ILE A C 1
ATOM 1288 O O . ILE A 1 171 ? 8.222 3.425 -14.991 1.00 97.19 171 ILE A O 1
ATOM 1292 N N . ALA A 1 172 ? 10.119 4.298 -14.185 1.00 94.00 172 ALA A N 1
ATOM 1293 C CA . ALA A 1 172 ? 9.495 4.921 -13.030 1.00 94.00 172 ALA A CA 1
ATOM 1294 C C . ALA A 1 172 ? 8.533 6.037 -13.456 1.00 94.00 172 ALA A C 1
ATOM 1296 O O . ALA A 1 172 ? 8.801 6.800 -14.379 1.00 94.00 172 ALA A O 1
ATOM 1297 N N . SER A 1 173 ? 7.412 6.136 -12.745 1.00 91.50 173 SER A N 1
ATOM 1298 C CA . SER A 1 173 ? 6.367 7.129 -12.988 1.00 91.50 173 SER A CA 1
ATOM 1299 C C . SER A 1 173 ? 5.823 7.639 -11.645 1.00 91.50 173 SER A C 1
ATOM 1301 O O . SER A 1 173 ? 5.805 6.867 -10.675 1.00 91.50 173 SER A O 1
ATOM 1303 N N . PRO A 1 174 ? 5.386 8.910 -11.538 1.00 88.19 174 PRO A N 1
ATOM 1304 C CA . PRO A 1 174 ? 4.873 9.464 -10.288 1.00 88.19 174 PRO A CA 1
ATOM 1305 C C . PRO A 1 174 ? 3.732 8.637 -9.691 1.00 88.19 174 PRO A C 1
ATOM 1307 O O . PRO A 1 174 ? 2.767 8.298 -10.374 1.00 88.19 174 PRO A O 1
ATOM 1310 N N . HIS A 1 175 ? 3.822 8.358 -8.387 1.00 85.50 175 HIS A N 1
ATOM 1311 C CA . HIS A 1 175 ? 2.814 7.595 -7.638 1.00 85.50 175 HIS A CA 1
ATOM 1312 C C . HIS A 1 175 ? 2.450 6.257 -8.295 1.00 85.50 175 HIS A C 1
ATOM 1314 O O . HIS A 1 175 ? 1.275 5.893 -8.355 1.00 85.50 175 HIS A O 1
ATOM 1320 N N . TRP A 1 176 ? 3.454 5.541 -8.800 1.00 90.69 176 TRP A N 1
ATOM 1321 C CA . TRP A 1 176 ? 3.270 4.255 -9.460 1.00 90.69 176 TRP A CA 1
ATOM 1322 C C . TRP A 1 176 ? 4.047 3.136 -8.753 1.00 90.69 176 TRP A C 1
ATOM 1324 O O . TRP A 1 176 ? 4.177 3.146 -7.528 1.00 90.69 176 TRP A O 1
ATOM 1334 N N . TRP A 1 177 ? 4.490 2.128 -9.501 1.00 92.06 177 TRP A N 1
ATOM 1335 C CA . TRP A 1 177 ? 5.134 0.935 -8.970 1.00 92.06 177 TRP A CA 1
ATOM 1336 C C . TRP A 1 177 ? 6.485 1.209 -8.309 1.00 92.06 177 TRP A C 1
ATOM 1338 O O . TRP A 1 177 ? 7.322 1.951 -8.817 1.00 92.06 177 TRP A O 1
ATOM 1348 N N . ASP A 1 178 ? 6.721 0.508 -7.203 1.00 91.25 178 ASP A N 1
ATOM 1349 C CA . ASP A 1 178 ? 8.047 0.274 -6.645 1.00 91.25 178 ASP A CA 1
ATOM 1350 C C . ASP A 1 178 ? 8.701 -0.955 -7.307 1.00 91.25 178 ASP A C 1
ATOM 1352 O O . ASP A 1 178 ? 8.172 -2.068 -7.237 1.00 91.25 178 ASP A O 1
ATOM 1356 N N . HIS A 1 179 ? 9.877 -0.777 -7.918 1.00 93.19 179 HIS A N 1
ATOM 1357 C CA . HIS A 1 179 ? 10.599 -1.858 -8.603 1.00 93.19 179 HIS A CA 1
ATOM 1358 C C . HIS A 1 179 ? 11.012 -2.997 -7.657 1.00 93.19 179 HIS A C 1
ATOM 1360 O O . HIS A 1 179 ? 11.159 -4.139 -8.084 1.00 93.19 179 HIS A O 1
ATOM 1366 N N . ARG A 1 180 ? 11.180 -2.721 -6.359 1.00 92.88 180 ARG A N 1
ATOM 1367 C CA . ARG A 1 180 ? 11.529 -3.732 -5.352 1.00 92.88 180 ARG A CA 1
ATOM 1368 C C . ARG A 1 180 ? 10.337 -4.628 -5.061 1.00 92.88 180 ARG A C 1
ATOM 1370 O O . ARG A 1 180 ? 10.513 -5.832 -4.921 1.00 92.88 180 ARG A O 1
ATOM 1377 N N . ALA A 1 181 ? 9.136 -4.051 -5.005 1.00 93.06 181 ALA A N 1
ATOM 1378 C CA . ALA A 1 181 ? 7.904 -4.818 -4.853 1.00 93.06 181 ALA A CA 1
ATOM 1379 C C . ALA A 1 181 ? 7.656 -5.699 -6.087 1.00 93.06 181 ALA A C 1
ATOM 1381 O O . ALA A 1 181 ? 7.375 -6.883 -5.939 1.00 93.06 181 ALA A O 1
ATOM 1382 N N . VAL A 1 182 ? 7.859 -5.154 -7.292 1.00 95.25 182 VAL A N 1
ATOM 1383 C CA . VAL A 1 182 ? 7.804 -5.927 -8.546 1.00 95.25 182 VAL A CA 1
ATOM 1384 C C . VAL A 1 182 ? 8.811 -7.084 -8.540 1.00 95.25 182 VAL A C 1
ATOM 1386 O O . VAL A 1 182 ? 8.442 -8.222 -8.815 1.00 95.25 182 VAL A O 1
ATOM 1389 N N . GLY A 1 183 ? 10.071 -6.818 -8.180 1.00 95.75 183 GLY A N 1
ATOM 1390 C CA . GLY A 1 183 ? 11.106 -7.850 -8.112 1.00 95.75 183 GLY A CA 1
ATOM 1391 C C . GLY A 1 183 ? 10.797 -8.949 -7.090 1.00 95.75 183 GLY A C 1
ATOM 1392 O O . GLY A 1 183 ? 11.011 -10.125 -7.375 1.00 95.75 183 GLY A O 1
ATOM 1393 N N . LEU A 1 184 ? 10.240 -8.582 -5.931 1.00 95.19 184 LEU A N 1
ATOM 1394 C CA . LEU A 1 184 ? 9.819 -9.539 -4.905 1.00 95.19 184 LEU A CA 1
ATOM 1395 C C . LEU A 1 184 ? 8.710 -10.469 -5.418 1.00 95.19 184 LEU A C 1
ATOM 1397 O O . LEU A 1 184 ? 8.804 -11.681 -5.242 1.00 95.19 184 LEU A O 1
ATOM 1401 N N . GLU A 1 185 ? 7.691 -9.917 -6.082 1.00 95.12 185 GLU A N 1
ATOM 1402 C CA . GLU A 1 185 ? 6.602 -10.697 -6.691 1.00 95.12 185 GLU A CA 1
ATOM 1403 C C . GLU A 1 185 ? 7.092 -11.580 -7.849 1.00 95.12 185 GLU A C 1
ATOM 1405 O O . GLU A 1 185 ? 6.548 -12.657 -8.086 1.00 95.12 185 GLU A O 1
ATOM 1410 N N . ALA A 1 186 ? 8.161 -11.169 -8.537 1.00 96.06 186 ALA A N 1
ATOM 1411 C CA . ALA A 1 186 ? 8.854 -11.991 -9.527 1.00 96.06 186 ALA A CA 1
ATOM 1412 C C . ALA A 1 186 ? 9.732 -13.096 -8.903 1.00 96.06 186 ALA A C 1
ATOM 1414 O O . ALA A 1 186 ? 10.381 -13.846 -9.624 1.00 96.06 186 ALA A O 1
ATOM 1415 N N . GLY A 1 187 ? 9.793 -13.217 -7.574 1.00 95.25 187 GLY A N 1
ATOM 1416 C CA . GLY A 1 187 ? 10.611 -14.226 -6.897 1.00 95.25 187 GLY A CA 1
ATOM 1417 C C . GLY A 1 187 ? 12.117 -13.953 -6.965 1.00 95.25 187 GLY A C 1
ATOM 1418 O O . GLY A 1 187 ? 12.914 -14.879 -6.820 1.00 95.25 187 GLY A O 1
ATOM 1419 N N . ILE A 1 188 ? 12.525 -12.702 -7.200 1.00 94.81 188 ILE A N 1
ATOM 1420 C CA . ILE A 1 188 ? 13.933 -12.303 -7.201 1.00 94.81 188 ILE A CA 1
ATOM 1421 C C . ILE A 1 188 ? 14.419 -12.172 -5.755 1.00 94.81 188 ILE A C 1
ATOM 1423 O O . ILE A 1 188 ? 13.901 -11.376 -4.971 1.00 94.81 188 ILE A O 1
ATOM 1427 N N . GLU A 1 189 ? 15.470 -12.911 -5.406 1.00 87.00 189 GLU A N 1
ATOM 1428 C CA . GLU A 1 189 ? 16.159 -12.732 -4.130 1.00 87.00 189 GLU A CA 1
ATOM 1429 C C . GLU A 1 189 ? 17.025 -11.460 -4.171 1.00 87.00 189 GLU A C 1
ATOM 1431 O O . GLU A 1 189 ? 18.035 -11.389 -4.877 1.00 87.00 189 GLU A O 1
ATOM 1436 N N . GLY A 1 190 ? 16.629 -10.437 -3.410 1.00 86.75 190 GLY A N 1
ATOM 1437 C CA . GLY A 1 190 ? 17.344 -9.162 -3.304 1.00 86.75 190 GLY A CA 1
ATOM 1438 C C . GLY A 1 190 ? 16.658 -8.009 -4.039 1.00 86.75 190 GLY A C 1
ATOM 1439 O O . GLY A 1 190 ? 15.441 -7.984 -4.190 1.00 86.75 190 GLY A O 1
ATOM 1440 N N . ILE A 1 191 ? 17.441 -7.004 -4.442 1.00 90.25 191 ILE A N 1
ATOM 1441 C CA . ILE A 1 191 ? 16.932 -5.813 -5.137 1.00 90.25 191 ILE A CA 1
ATOM 1442 C C . ILE A 1 191 ? 17.082 -6.024 -6.641 1.00 90.25 191 ILE A C 1
ATOM 1444 O O . ILE A 1 191 ? 18.200 -6.171 -7.135 1.00 90.25 191 ILE A O 1
ATOM 1448 N N . TRP A 1 192 ? 15.962 -6.004 -7.364 1.00 95.25 192 TRP A N 1
ATOM 1449 C CA . TRP A 1 192 ? 15.969 -5.982 -8.823 1.00 95.25 192 TRP A CA 1
ATOM 1450 C C . TRP A 1 192 ? 16.429 -4.601 -9.322 1.00 95.25 192 TRP A C 1
ATOM 1452 O O . TRP A 1 192 ? 15.766 -3.606 -9.043 1.00 95.25 192 TRP A O 1
ATOM 1462 N N . PRO A 1 193 ? 17.559 -4.494 -10.040 1.00 94.38 193 PRO A N 1
ATOM 1463 C CA . PRO A 1 193 ? 18.221 -3.209 -10.280 1.00 94.38 193 PRO A CA 1
ATOM 1464 C C . PRO A 1 193 ? 17.713 -2.459 -11.520 1.00 94.38 193 PRO A C 1
ATOM 1466 O O . PRO A 1 193 ? 18.350 -1.500 -11.942 1.00 94.38 193 PRO A O 1
ATOM 1469 N N . ASN A 1 194 ? 16.624 -2.910 -12.148 1.00 96.00 194 ASN A N 1
ATOM 1470 C CA . ASN A 1 194 ? 16.159 -2.388 -13.436 1.00 96.00 194 ASN A CA 1
ATOM 1471 C C . ASN A 1 194 ? 14.875 -1.546 -13.326 1.00 96.00 194 ASN A C 1
ATOM 1473 O O . ASN A 1 194 ? 14.131 -1.403 -14.295 1.00 96.00 194 ASN A O 1
ATOM 1477 N N . GLY A 1 195 ? 14.621 -0.962 -12.153 1.00 95.56 195 GLY A N 1
ATOM 1478 C CA . GLY A 1 195 ? 13.750 0.206 -12.055 1.00 95.56 195 GLY A CA 1
ATOM 1479 C C . GLY A 1 195 ? 14.499 1.425 -12.579 1.00 95.56 195 GLY A C 1
ATOM 1480 O O . GLY A 1 195 ? 15.414 1.892 -11.912 1.00 95.56 195 GLY A O 1
ATOM 1481 N N . VAL A 1 196 ? 14.135 1.910 -13.761 1.00 95.06 196 VAL A N 1
ATOM 1482 C CA . VAL A 1 196 ? 14.743 3.069 -14.417 1.00 95.06 196 VAL A CA 1
ATOM 1483 C C . VAL A 1 196 ? 14.098 4.332 -13.859 1.00 95.06 196 VAL A C 1
ATOM 1485 O O . VAL A 1 196 ? 12.901 4.535 -14.038 1.00 95.06 196 VAL A O 1
ATOM 1488 N N . TYR A 1 197 ? 14.872 5.169 -13.178 1.00 90.31 197 TYR A N 1
ATOM 1489 C CA . TYR A 1 197 ? 14.422 6.436 -12.600 1.00 90.31 197 TYR A CA 1
ATOM 1490 C C . TYR A 1 197 ? 15.472 7.526 -12.826 1.00 90.31 197 TYR A C 1
ATOM 1492 O O . TYR A 1 197 ? 16.635 7.223 -13.103 1.00 90.31 197 TYR A O 1
ATOM 1500 N N . ASP A 1 198 ? 15.044 8.782 -12.712 1.00 79.94 198 ASP A N 1
ATOM 1501 C CA . ASP A 1 198 ? 15.907 9.951 -12.861 1.00 79.94 198 ASP A CA 1
ATOM 1502 C C . ASP A 1 198 ? 16.957 10.044 -11.733 1.00 79.94 198 ASP A C 1
ATOM 1504 O O . ASP A 1 198 ? 16.635 9.972 -10.545 1.00 79.94 198 ASP A O 1
ATOM 1508 N N . TYR A 1 199 ? 18.226 10.201 -12.113 1.00 66.81 199 TYR A N 1
ATOM 1509 C CA . TYR A 1 199 ? 19.362 10.368 -11.201 1.00 66.81 199 TYR A CA 1
ATOM 1510 C C . TYR A 1 199 ? 19.737 11.833 -10.927 1.00 66.81 199 TYR A C 1
ATOM 1512 O O . TYR A 1 199 ? 20.650 12.078 -10.135 1.00 66.81 199 TYR A O 1
ATOM 1520 N N . ASP A 1 200 ? 19.085 12.807 -11.565 1.00 67.50 200 ASP A N 1
ATOM 1521 C CA . ASP A 1 200 ? 19.443 14.227 -11.491 1.00 67.50 200 ASP A CA 1
ATOM 1522 C C . ASP A 1 200 ? 19.087 14.901 -10.148 1.00 67.50 200 ASP A C 1
ATOM 1524 O O . ASP A 1 200 ? 19.547 16.009 -9.864 1.00 67.50 200 ASP A O 1
ATOM 1528 N N . GLY A 1 201 ? 18.329 14.206 -9.291 1.00 62.03 201 GLY A N 1
ATOM 1529 C CA . GLY A 1 201 ? 17.945 14.657 -7.954 1.00 62.03 201 GLY A CA 1
ATOM 1530 C C . GLY A 1 201 ? 16.802 15.678 -7.920 1.00 62.03 201 GLY A C 1
ATOM 1531 O O . GLY A 1 201 ? 16.486 16.176 -6.840 1.00 62.03 201 GLY A O 1
ATOM 1532 N N . ASN A 1 202 ? 16.175 15.982 -9.060 1.00 66.75 202 ASN A N 1
ATOM 1533 C CA . ASN A 1 202 ? 15.004 16.858 -9.154 1.00 66.75 202 ASN A CA 1
ATOM 1534 C C . ASN A 1 202 ? 13.678 16.112 -8.916 1.00 66.75 202 ASN A C 1
ATOM 1536 O O . ASN A 1 202 ? 12.622 16.746 -8.919 1.00 66.75 202 ASN A O 1
ATOM 1540 N N . ASP A 1 203 ? 13.729 14.791 -8.693 1.00 67.38 203 ASP A N 1
ATOM 1541 C CA . ASP A 1 203 ? 12.574 13.894 -8.532 1.00 67.38 203 ASP A CA 1
ATOM 1542 C C . ASP A 1 203 ? 11.568 13.970 -9.710 1.00 67.38 203 ASP A C 1
ATOM 1544 O O . ASP A 1 203 ? 10.389 13.625 -9.562 1.00 67.38 203 ASP A O 1
ATOM 1548 N N . ASP A 1 204 ? 12.016 14.395 -10.903 1.00 78.88 204 ASP A N 1
ATOM 1549 C CA . ASP A 1 204 ? 11.176 14.468 -12.101 1.00 78.88 204 ASP A CA 1
ATOM 1550 C C . ASP A 1 204 ? 11.081 13.109 -12.805 1.00 78.88 204 ASP A C 1
ATOM 1552 O O . ASP A 1 204 ? 11.753 12.792 -13.784 1.00 78.88 204 ASP A O 1
ATOM 1556 N N . LEU A 1 205 ? 10.150 12.286 -12.327 1.00 82.06 205 LEU A N 1
ATOM 1557 C CA . LEU A 1 205 ? 9.898 10.974 -12.919 1.00 82.06 205 LEU A CA 1
ATOM 1558 C C . LEU A 1 205 ? 9.235 11.033 -14.311 1.00 82.06 205 LEU A C 1
ATOM 1560 O O . LEU A 1 205 ? 8.992 9.976 -14.892 1.00 82.06 205 LEU A O 1
ATOM 1564 N N . THR A 1 206 ? 8.929 12.214 -14.871 1.00 83.00 206 THR A N 1
ATOM 1565 C CA . THR A 1 206 ? 8.320 12.328 -16.213 1.00 83.00 206 THR A CA 1
ATOM 1566 C C . THR A 1 206 ? 9.299 12.046 -17.353 1.00 83.00 206 THR A C 1
ATOM 1568 O O . THR A 1 206 ? 8.877 11.826 -18.489 1.00 83.00 206 THR A O 1
ATOM 1571 N N . ARG A 1 207 ? 10.604 12.027 -17.055 1.00 87.69 207 ARG A N 1
ATOM 1572 C CA . ARG A 1 207 ? 11.691 11.794 -18.016 1.00 87.69 207 ARG A CA 1
ATOM 1573 C C . ARG A 1 207 ? 12.543 10.570 -17.687 1.00 87.69 207 ARG A C 1
ATOM 1575 O O . ARG A 1 207 ? 13.603 10.383 -18.272 1.00 87.69 207 ARG A O 1
ATOM 1582 N N . SER A 1 208 ? 12.054 9.671 -16.829 1.00 92.94 208 SER A N 1
ATOM 1583 C CA . SER A 1 208 ? 12.779 8.452 -16.434 1.00 92.94 208 SER A CA 1
ATOM 1584 C C . SER A 1 208 ? 13.268 7.613 -17.627 1.00 92.94 208 SER A C 1
ATOM 1586 O O . SER A 1 208 ? 14.330 7.002 -17.556 1.00 92.94 208 SER A O 1
ATOM 1588 N N . ILE A 1 209 ? 12.538 7.601 -18.749 1.00 94.88 209 ILE A N 1
ATOM 1589 C CA . ILE A 1 209 ? 12.933 6.893 -19.978 1.00 94.88 209 ILE A CA 1
ATOM 1590 C C . ILE A 1 209 ? 14.276 7.362 -20.560 1.00 94.88 209 ILE A C 1
ATOM 1592 O O . ILE A 1 209 ? 14.998 6.545 -21.136 1.00 94.88 209 ILE A O 1
ATOM 1596 N N . ASP A 1 210 ? 14.669 8.621 -20.350 1.00 93.19 210 ASP A N 1
ATOM 1597 C CA . ASP A 1 210 ? 15.955 9.160 -20.814 1.00 93.19 210 ASP A CA 1
ATOM 1598 C C . ASP A 1 210 ? 17.146 8.419 -20.178 1.00 93.19 210 ASP A C 1
ATOM 1600 O O . ASP A 1 210 ? 18.237 8.378 -20.747 1.00 93.19 210 ASP A O 1
ATOM 1604 N N . TYR A 1 211 ? 16.922 7.753 -19.039 1.00 93.81 211 TYR A N 1
ATOM 1605 C CA . TYR A 1 211 ? 17.937 6.996 -18.312 1.00 93.81 211 TYR A CA 1
ATOM 1606 C C . TYR A 1 211 ? 18.044 5.527 -18.735 1.00 93.81 211 TYR A C 1
ATOM 1608 O O . TYR A 1 211 ? 19.032 4.873 -18.398 1.00 93.81 211 TYR A O 1
ATOM 1616 N N . LEU A 1 212 ? 17.100 4.990 -19.518 1.00 96.25 212 LEU A N 1
ATOM 1617 C CA . LEU A 1 212 ? 17.142 3.592 -19.974 1.00 96.25 212 LEU A CA 1
ATOM 1618 C C . LEU A 1 212 ? 18.482 3.206 -20.647 1.00 96.25 212 LEU A C 1
ATOM 1620 O O . LEU A 1 212 ? 19.020 2.152 -20.297 1.00 96.25 212 LEU A O 1
ATOM 1624 N N . PRO A 1 213 ? 19.087 4.031 -21.531 1.00 96.31 213 PRO A N 1
ATOM 1625 C CA . PRO A 1 213 ? 20.398 3.735 -22.113 1.00 96.31 213 PRO A CA 1
ATOM 1626 C C . PRO A 1 213 ? 21.505 3.557 -21.062 1.00 96.31 213 PRO A C 1
ATOM 1628 O O . PRO A 1 213 ? 22.334 2.656 -21.178 1.00 96.31 213 PRO A O 1
ATOM 1631 N N . TYR A 1 214 ? 21.496 4.357 -19.994 1.00 94.25 214 TYR A N 1
ATOM 1632 C CA . TYR A 1 214 ? 22.472 4.248 -18.907 1.00 94.25 214 TYR A CA 1
ATOM 1633 C C . TYR A 1 214 ? 22.310 2.932 -18.139 1.00 94.25 214 TYR A C 1
ATOM 1635 O O . TYR A 1 214 ? 23.303 2.266 -17.852 1.00 94.25 214 TYR A O 1
ATOM 1643 N N . PHE A 1 215 ? 21.070 2.504 -17.878 1.00 95.44 215 PHE A N 1
ATOM 1644 C CA . PHE A 1 215 ? 20.799 1.212 -17.239 1.00 95.44 215 PHE A CA 1
ATOM 1645 C C . PHE A 1 215 ? 21.227 0.024 -18.110 1.00 95.44 215 PHE A C 1
ATOM 1647 O O . PHE A 1 215 ? 21.754 -0.954 -17.577 1.00 95.44 215 PHE A O 1
ATOM 1654 N N . ILE A 1 216 ? 21.049 0.106 -19.434 1.00 96.69 216 ILE A N 1
ATOM 1655 C CA . ILE A 1 216 ? 21.535 -0.914 -20.377 1.00 96.69 216 ILE A CA 1
ATOM 1656 C C . ILE A 1 216 ? 23.069 -0.961 -20.365 1.00 96.69 216 ILE A C 1
ATOM 1658 O O . ILE A 1 216 ? 23.644 -2.038 -20.202 1.00 96.69 216 ILE A O 1
ATOM 1662 N N . ARG A 1 217 ? 23.740 0.197 -20.463 1.00 95.25 217 ARG A N 1
ATOM 1663 C CA . ARG A 1 217 ? 25.208 0.305 -20.384 1.00 95.25 217 ARG A CA 1
ATOM 1664 C C . ARG A 1 217 ? 25.744 -0.311 -19.096 1.00 95.25 217 ARG A C 1
ATOM 1666 O O . ARG A 1 217 ? 26.654 -1.134 -19.136 1.00 95.25 217 ARG A O 1
ATOM 1673 N N . ASP A 1 218 ? 25.179 0.073 -17.958 1.00 93.94 218 ASP A N 1
ATOM 1674 C CA . ASP A 1 218 ? 25.619 -0.422 -16.656 1.00 93.94 218 ASP A CA 1
ATOM 1675 C C . ASP A 1 218 ? 25.316 -1.920 -16.517 1.00 93.94 218 ASP A C 1
ATOM 1677 O O . ASP A 1 218 ? 26.109 -2.664 -15.943 1.00 93.94 218 ASP A O 1
ATOM 1681 N N . GLY A 1 219 ? 24.210 -2.388 -17.104 1.00 95.69 219 GLY A N 1
ATOM 1682 C CA . GLY A 1 219 ? 23.850 -3.799 -17.206 1.00 95.69 219 GLY A CA 1
ATOM 1683 C C . GLY A 1 219 ? 24.903 -4.658 -17.910 1.00 95.69 219 GLY A C 1
ATOM 1684 O O . GLY A 1 219 ? 25.147 -5.779 -17.465 1.00 95.69 219 GLY A O 1
ATOM 1685 N N . LEU A 1 220 ? 25.568 -4.139 -18.949 1.00 95.31 220 LEU A N 1
ATOM 1686 C CA . LEU A 1 220 ? 26.618 -4.856 -19.693 1.00 95.31 220 LEU A CA 1
ATOM 1687 C C . LEU A 1 220 ? 27.860 -5.166 -18.845 1.00 95.31 220 LEU A C 1
ATOM 1689 O O . LEU A 1 220 ? 28.564 -6.135 -19.120 1.00 95.31 220 LEU A O 1
ATOM 1693 N N . ILE A 1 221 ? 28.142 -4.349 -17.826 1.00 93.56 221 ILE A N 1
ATOM 1694 C CA . ILE A 1 221 ? 29.351 -4.463 -16.993 1.00 93.56 221 ILE A CA 1
ATOM 1695 C C . ILE A 1 221 ? 29.089 -5.072 -15.609 1.00 93.56 221 ILE A C 1
ATOM 1697 O O . ILE A 1 221 ? 30.012 -5.186 -14.798 1.00 93.56 221 ILE A O 1
ATOM 1701 N N . ARG A 1 222 ? 27.843 -5.453 -15.298 1.00 92.88 222 ARG A N 1
ATOM 1702 C CA . ARG A 1 222 ? 27.512 -6.081 -14.010 1.00 92.88 222 ARG A CA 1
ATOM 1703 C C . ARG A 1 222 ? 28.225 -7.427 -13.868 1.00 92.88 222 ARG A C 1
ATOM 1705 O O . ARG A 1 222 ? 28.345 -8.193 -14.812 1.00 92.88 222 ARG A O 1
ATOM 1712 N N . GLY A 1 223 ? 28.661 -7.732 -12.646 1.00 89.50 223 GLY A N 1
ATOM 1713 C CA . GLY A 1 223 ? 29.289 -9.012 -12.283 1.00 89.50 223 GLY A CA 1
ATOM 1714 C C . GLY A 1 223 ? 28.366 -9.963 -11.514 1.00 89.50 223 GLY A C 1
ATOM 1715 O O . GLY A 1 223 ? 28.851 -10.808 -10.767 1.00 89.50 223 GLY A O 1
ATOM 1716 N N . ASN A 1 224 ? 27.047 -9.776 -11.603 1.00 91.06 224 ASN A N 1
ATOM 1717 C CA . ASN A 1 224 ? 26.045 -10.542 -10.857 1.00 91.06 224 ASN A CA 1
ATOM 1718 C C . ASN A 1 224 ? 24.992 -11.143 -11.803 1.00 91.06 224 ASN A C 1
ATOM 1720 O O . ASN A 1 224 ? 25.106 -11.031 -13.013 1.00 91.06 224 ASN A O 1
ATOM 1724 N N . GLN A 1 225 ? 23.941 -11.758 -11.261 1.00 90.00 225 GLN A N 1
ATOM 1725 C CA . GLN A 1 225 ? 22.870 -12.380 -12.053 1.00 90.00 225 GLN A CA 1
ATOM 1726 C C . GLN A 1 225 ? 22.081 -11.422 -12.972 1.00 90.00 225 GLN A C 1
ATOM 1728 O O . GLN A 1 225 ? 21.241 -11.878 -13.739 1.00 90.00 225 GLN A O 1
ATOM 1733 N N . PHE A 1 226 ? 22.328 -10.109 -12.903 1.00 94.94 226 PHE A N 1
ATOM 1734 C CA . PHE A 1 226 ? 21.643 -9.095 -13.702 1.00 94.94 226 PHE A CA 1
ATOM 1735 C C . PHE A 1 226 ? 22.507 -8.538 -14.848 1.00 94.94 226 PHE A C 1
ATOM 1737 O O . PHE A 1 226 ? 22.320 -7.378 -15.224 1.00 94.94 226 PHE A O 1
ATOM 1744 N N . VAL A 1 227 ? 23.446 -9.331 -15.387 1.00 96.44 227 VAL A N 1
ATOM 1745 C CA . VAL A 1 227 ? 24.206 -8.971 -16.601 1.00 96.44 227 VAL A CA 1
ATOM 1746 C C . VAL A 1 227 ? 23.267 -8.918 -17.800 1.00 96.44 227 VAL A C 1
ATOM 1748 O O . VAL A 1 227 ? 22.580 -9.897 -18.095 1.00 96.44 227 VAL A O 1
ATOM 1751 N N . PHE A 1 228 ? 23.227 -7.775 -18.474 1.00 97.81 228 PHE A N 1
ATOM 1752 C CA . PHE A 1 228 ? 22.412 -7.579 -19.669 1.00 97.81 228 PHE A CA 1
ATOM 1753 C C . PHE A 1 228 ? 22.921 -8.452 -20.826 1.00 97.81 228 PHE A C 1
ATOM 1755 O O . PHE A 1 228 ? 24.120 -8.459 -21.109 1.00 97.81 228 PHE A O 1
ATOM 1762 N N . ASP A 1 229 ? 22.015 -9.161 -21.502 1.00 97.06 229 ASP A N 1
ATOM 1763 C CA . ASP A 1 229 ? 22.321 -9.987 -22.674 1.00 97.06 229 ASP A CA 1
ATOM 1764 C C . ASP A 1 229 ? 21.838 -9.302 -23.966 1.00 97.06 229 ASP A C 1
ATOM 1766 O O . ASP A 1 229 ? 20.634 -9.273 -24.229 1.00 97.06 229 ASP A O 1
ATOM 1770 N N . PRO A 1 230 ? 22.740 -8.796 -24.827 1.00 97.12 230 PRO A N 1
ATOM 1771 C CA . PRO A 1 230 ? 22.366 -8.160 -26.092 1.00 97.12 230 PRO A CA 1
ATOM 1772 C C . PRO A 1 230 ? 21.599 -9.062 -27.067 1.00 97.12 230 PRO A C 1
ATOM 1774 O O . PRO A 1 230 ? 20.971 -8.555 -27.997 1.00 97.12 230 PRO A O 1
ATOM 1777 N N . ASN A 1 231 ? 21.685 -10.385 -26.900 1.00 96.88 231 ASN A N 1
ATOM 1778 C CA . ASN A 1 231 ? 21.074 -11.366 -27.798 1.00 96.88 231 ASN A CA 1
ATOM 1779 C C . ASN A 1 231 ? 19.720 -11.881 -27.296 1.00 96.88 231 ASN A C 1
ATOM 1781 O O . ASN A 1 231 ? 19.099 -12.701 -27.969 1.00 96.88 231 ASN A O 1
ATOM 1785 N N . SER A 1 232 ? 19.256 -11.398 -26.145 1.00 97.19 232 SER A N 1
ATOM 1786 C CA . SER A 1 232 ? 17.905 -11.642 -25.653 1.00 97.19 232 SER A CA 1
ATOM 1787 C C . SER A 1 232 ? 16.991 -10.470 -26.007 1.00 97.19 232 SER A C 1
ATOM 1789 O O . SER A 1 232 ? 17.437 -9.327 -26.124 1.00 97.19 232 SER A O 1
ATOM 1791 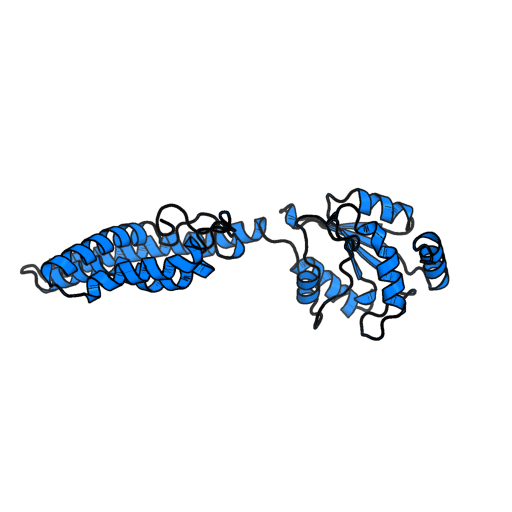N N . ASN A 1 233 ? 15.689 -10.738 -26.119 1.00 97.81 233 ASN A N 1
ATOM 1792 C CA . ASN A 1 233 ? 14.693 -9.670 -26.180 1.00 97.81 233 ASN A CA 1
ATOM 1793 C C . ASN A 1 233 ? 14.782 -8.792 -24.920 1.00 97.81 233 ASN A C 1
ATOM 1795 O O . ASN A 1 233 ? 15.282 -9.229 -23.878 1.00 97.81 233 ASN A O 1
ATOM 1799 N N . ILE A 1 234 ? 14.301 -7.557 -25.030 1.00 98.31 234 ILE A N 1
ATOM 1800 C CA . ILE A 1 234 ? 14.244 -6.574 -23.948 1.00 98.31 234 ILE A CA 1
ATOM 1801 C C . ILE A 1 234 ? 12.775 -6.273 -23.669 1.00 98.31 234 ILE A C 1
ATOM 1803 O O . ILE A 1 234 ? 12.005 -6.022 -24.595 1.00 98.31 234 ILE A O 1
ATOM 1807 N N . GLU A 1 235 ? 12.392 -6.271 -22.399 1.00 98.38 235 GLU A N 1
ATOM 1808 C CA . GLU A 1 235 ? 11.025 -5.974 -21.971 1.00 98.38 235 GLU A CA 1
ATOM 1809 C C . GLU A 1 235 ? 11.015 -4.693 -21.151 1.00 98.38 235 GLU A C 1
ATOM 1811 O O . GLU A 1 235 ? 11.736 -4.583 -20.163 1.00 98.38 235 GLU A O 1
ATOM 1816 N N . VAL A 1 236 ? 10.188 -3.726 -21.540 1.00 98.44 236 VAL A N 1
ATOM 1817 C CA . VAL A 1 236 ? 10.061 -2.449 -20.833 1.00 98.44 236 VAL A CA 1
ATOM 1818 C C . VAL A 1 236 ? 8.626 -2.267 -20.353 1.00 98.44 236 VAL A C 1
ATOM 1820 O O . VAL A 1 236 ? 7.699 -2.159 -21.153 1.00 98.44 236 VAL A O 1
ATOM 1823 N N . PHE A 1 237 ? 8.434 -2.219 -19.039 1.00 98.06 237 PHE A N 1
ATOM 1824 C CA . PHE A 1 237 ? 7.150 -1.959 -18.395 1.00 98.06 237 PHE A CA 1
ATOM 1825 C C . PHE A 1 237 ? 7.007 -0.468 -18.083 1.00 98.06 237 PHE A C 1
ATOM 1827 O O . PHE A 1 237 ? 7.911 0.127 -17.494 1.00 98.06 237 PHE A O 1
ATOM 1834 N N . TYR A 1 238 ? 5.878 0.140 -18.446 1.00 96.62 238 TYR A N 1
ATOM 1835 C CA . TYR A 1 238 ? 5.637 1.567 -18.206 1.00 96.62 238 TYR A CA 1
ATOM 1836 C C . TYR A 1 238 ? 4.155 1.895 -17.976 1.00 96.62 238 TYR A C 1
ATOM 1838 O O . TYR A 1 238 ? 3.251 1.116 -18.303 1.00 96.62 238 TYR A O 1
ATOM 1846 N N . ASN A 1 239 ? 3.916 3.049 -17.349 1.00 95.19 239 ASN A N 1
ATOM 1847 C CA . ASN A 1 239 ? 2.586 3.498 -16.949 1.00 95.19 239 ASN A CA 1
ATOM 1848 C C . ASN A 1 239 ? 1.734 3.872 -18.173 1.00 95.19 239 ASN A C 1
ATOM 1850 O O . ASN A 1 239 ? 2.237 4.420 -19.150 1.00 95.19 239 ASN A O 1
ATOM 1854 N N . VAL A 1 240 ? 0.423 3.634 -18.107 1.00 94.31 240 VAL A N 1
ATOM 1855 C CA . VAL A 1 240 ? -0.512 3.955 -19.202 1.00 94.31 240 VAL A CA 1
ATOM 1856 C C . VAL A 1 240 ? -0.593 5.439 -19.545 1.00 94.31 240 VAL A C 1
ATOM 1858 O O . VAL A 1 240 ? -0.889 5.779 -20.686 1.00 94.31 240 VAL A O 1
ATOM 1861 N N . SER A 1 241 ? -0.334 6.304 -18.567 1.00 92.69 241 SER A N 1
ATOM 1862 C CA . SER A 1 241 ? -0.365 7.760 -18.703 1.00 92.69 241 SER A CA 1
ATOM 1863 C C . SER A 1 241 ? 0.976 8.338 -19.170 1.00 92.69 241 SER A C 1
ATOM 1865 O O . SER A 1 241 ? 1.084 9.548 -19.352 1.00 92.69 241 SER A O 1
ATOM 1867 N N . ASP A 1 242 ? 2.008 7.504 -19.335 1.00 94.25 242 ASP A N 1
ATOM 1868 C CA . ASP A 1 242 ? 3.345 7.935 -19.738 1.00 94.25 242 ASP A CA 1
ATOM 1869 C C . ASP A 1 242 ? 3.497 7.924 -21.268 1.00 94.25 242 ASP A C 1
ATOM 1871 O O . ASP A 1 242 ? 4.051 7.010 -21.890 1.00 94.25 242 ASP A O 1
ATOM 1875 N N . GLU A 1 243 ? 2.951 8.970 -21.890 1.00 94.38 243 GLU A N 1
ATOM 1876 C CA . GLU A 1 243 ? 3.016 9.169 -23.341 1.00 94.38 243 GLU A CA 1
ATOM 1877 C C . GLU A 1 243 ? 4.438 9.460 -23.842 1.00 94.38 243 GLU A C 1
ATOM 1879 O O . GLU A 1 243 ? 4.753 9.161 -25.000 1.00 94.38 243 GLU A O 1
ATOM 1884 N N . VAL A 1 244 ? 5.301 10.015 -22.981 1.00 95.00 244 VAL A N 1
ATOM 1885 C CA . VAL A 1 244 ? 6.701 10.321 -23.306 1.00 95.00 244 VAL A CA 1
ATOM 1886 C C . VAL A 1 244 ? 7.447 9.015 -23.543 1.00 95.00 244 VAL A C 1
ATOM 1888 O O . VAL A 1 244 ? 7.968 8.803 -24.640 1.00 95.00 244 VAL A O 1
ATOM 1891 N N . THR A 1 245 ? 7.379 8.090 -22.583 1.00 96.62 245 THR A N 1
ATOM 1892 C CA . TH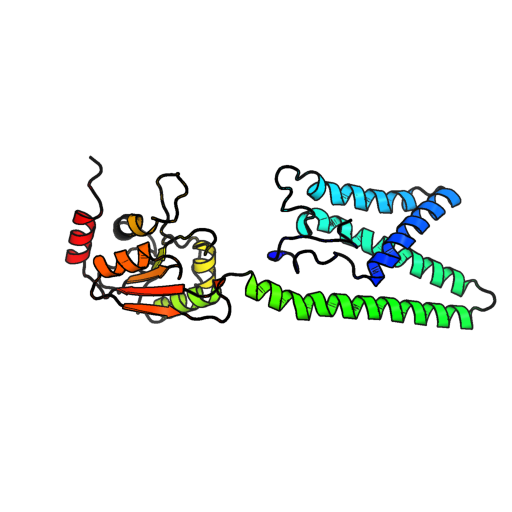R A 1 245 ? 7.961 6.750 -22.713 1.00 96.62 245 THR A CA 1
ATOM 1893 C C . THR A 1 245 ? 7.405 6.009 -23.926 1.00 96.62 245 THR A C 1
ATOM 1895 O O . THR A 1 245 ? 8.168 5.453 -24.718 1.00 96.62 245 THR A O 1
ATOM 1898 N N . ALA A 1 246 ? 6.085 6.046 -24.137 1.00 96.75 246 ALA A N 1
ATOM 1899 C CA . ALA A 1 246 ? 5.453 5.377 -25.275 1.00 96.75 246 ALA A CA 1
ATOM 1900 C C . ALA A 1 246 ? 5.936 5.908 -26.636 1.00 96.75 246 ALA A C 1
ATOM 1902 O O . ALA A 1 246 ? 6.033 5.156 -27.609 1.00 96.75 246 ALA A O 1
ATOM 1903 N N . THR A 1 247 ? 6.171 7.214 -26.744 1.00 97.06 247 THR A N 1
ATOM 1904 C CA . THR A 1 247 ? 6.646 7.851 -27.981 1.00 97.06 247 THR A CA 1
ATOM 1905 C C . THR A 1 247 ? 8.116 7.528 -28.208 1.00 97.06 247 THR A C 1
ATOM 1907 O O . THR A 1 247 ? 8.483 7.035 -29.272 1.00 97.06 247 THR A O 1
ATOM 1910 N N . GLN A 1 248 ? 8.931 7.685 -27.173 1.00 97.06 248 GLN A N 1
ATOM 1911 C CA . GLN A 1 248 ? 10.375 7.504 -27.234 1.00 97.06 248 GLN A CA 1
ATOM 1912 C C . GLN A 1 248 ? 10.789 6.056 -27.500 1.00 97.06 248 GLN A C 1
ATOM 1914 O O . GLN A 1 248 ? 11.653 5.815 -28.338 1.00 97.06 248 GLN A O 1
ATOM 1919 N N . LEU A 1 249 ? 10.122 5.072 -26.885 1.00 97.88 249 LEU A N 1
ATOM 1920 C CA . LEU A 1 249 ? 10.368 3.656 -27.184 1.00 97.88 249 LEU A CA 1
ATOM 1921 C C . LEU A 1 249 ? 10.057 3.309 -28.647 1.00 97.88 249 LEU A C 1
ATOM 1923 O O . LEU A 1 249 ? 10.792 2.537 -29.256 1.00 97.88 249 LEU A O 1
ATOM 1927 N N . ARG A 1 250 ? 9.009 3.904 -29.234 1.00 97.31 250 ARG A N 1
ATOM 1928 C CA . ARG A 1 250 ? 8.667 3.709 -30.655 1.00 97.31 250 ARG A CA 1
ATOM 1929 C C . ARG A 1 250 ? 9.658 4.384 -31.599 1.00 97.31 250 ARG A C 1
ATOM 1931 O O . ARG A 1 250 ? 9.908 3.854 -32.677 1.00 97.31 250 ARG A O 1
ATOM 1938 N N . GLU A 1 251 ? 10.206 5.531 -31.209 1.00 97.12 251 GLU A N 1
ATOM 1939 C CA . GLU A 1 251 ? 11.243 6.225 -31.977 1.00 97.12 251 GLU A CA 1
ATOM 1940 C C . GLU A 1 251 ? 12.585 5.487 -31.927 1.00 97.12 251 GLU A C 1
ATOM 1942 O O . GLU A 1 251 ? 13.236 5.328 -32.958 1.00 97.12 251 GLU A O 1
ATOM 1947 N N . TRP A 1 252 ? 12.995 5.015 -30.747 1.00 97.50 252 TRP A N 1
ATOM 1948 C CA . TRP A 1 252 ? 14.264 4.308 -30.553 1.00 97.50 252 TRP A CA 1
ATOM 1949 C C . TRP A 1 252 ? 14.244 2.883 -31.100 1.00 97.50 252 TRP A C 1
ATOM 1951 O O . TRP A 1 252 ? 15.239 2.421 -31.653 1.00 97.50 252 TRP A O 1
ATOM 1961 N N . PHE A 1 253 ? 13.114 2.190 -30.964 1.00 97.38 253 PHE A N 1
ATOM 1962 C CA . PHE A 1 253 ? 12.971 0.785 -31.327 1.00 97.38 253 PHE A CA 1
ATOM 1963 C C . PHE A 1 253 ? 11.715 0.584 -32.189 1.00 97.38 253 PHE A C 1
ATOM 1965 O O . PHE A 1 253 ? 10.727 0.008 -31.724 1.00 97.38 253 PHE A O 1
ATOM 1972 N N . PRO A 1 254 ? 11.723 1.030 -33.460 1.00 96.50 254 PRO A N 1
ATOM 1973 C CA . PRO A 1 254 ? 10.559 0.950 -34.349 1.00 96.50 254 PRO A CA 1
ATOM 1974 C C . PRO A 1 254 ? 10.091 -0.486 -34.641 1.00 96.50 254 PRO A C 1
ATOM 1976 O O . PRO A 1 254 ? 8.945 -0.700 -35.028 1.00 96.50 254 PRO A O 1
ATOM 1979 N N . GLN A 1 255 ? 10.965 -1.476 -34.454 1.00 95.62 255 GLN A N 1
ATOM 1980 C CA . GLN A 1 255 ? 10.667 -2.907 -34.547 1.00 95.62 255 GLN A CA 1
ATOM 1981 C C . GLN A 1 255 ? 9.996 -3.486 -33.288 1.00 95.62 255 GLN A C 1
ATOM 1983 O O . GLN A 1 255 ? 9.572 -4.642 -33.303 1.00 95.62 255 GLN A O 1
ATOM 1988 N N . GLY A 1 256 ? 9.956 -2.729 -32.190 1.00 96.38 256 GLY A N 1
ATOM 1989 C CA . GLY A 1 256 ? 9.349 -3.155 -30.937 1.00 96.38 256 GLY A CA 1
ATOM 1990 C C . GLY A 1 256 ? 7.822 -3.096 -30.968 1.00 96.38 256 GLY A C 1
ATOM 1991 O O . GLY A 1 256 ? 7.211 -2.415 -31.794 1.00 96.38 256 GLY A O 1
ATOM 1992 N N . HIS A 1 257 ? 7.189 -3.824 -30.051 1.00 97.00 257 HIS A N 1
ATOM 1993 C CA . HIS A 1 257 ? 5.735 -3.920 -29.974 1.00 97.00 257 HIS A CA 1
ATOM 1994 C C . HIS A 1 257 ? 5.214 -3.658 -28.560 1.00 97.00 257 HIS A C 1
ATOM 1996 O O . HIS A 1 257 ? 5.662 -4.276 -27.596 1.00 97.00 257 HIS A O 1
ATOM 2002 N N . ALA A 1 258 ? 4.222 -2.770 -28.447 1.00 97.31 258 ALA A N 1
ATOM 2003 C CA . ALA A 1 258 ? 3.540 -2.473 -27.192 1.00 97.31 258 ALA A CA 1
ATOM 2004 C C . ALA A 1 258 ? 2.330 -3.398 -26.995 1.00 97.31 258 ALA A C 1
ATOM 2006 O O . ALA A 1 258 ? 1.412 -3.413 -27.813 1.00 97.31 258 ALA A O 1
ATOM 2007 N N . THR A 1 259 ? 2.299 -4.114 -25.875 1.00 96.94 259 THR A N 1
ATOM 2008 C CA . THR A 1 259 ? 1.141 -4.879 -25.398 1.00 96.94 259 THR A CA 1
ATOM 2009 C C . THR A 1 259 ? 0.483 -4.121 -24.249 1.00 96.94 259 THR A C 1
ATOM 2011 O O . THR A 1 259 ? 1.150 -3.777 -23.272 1.00 96.94 259 THR A O 1
ATOM 2014 N N . PHE A 1 260 ? -0.818 -3.861 -24.361 1.00 96.38 260 PHE A N 1
ATOM 2015 C CA . PHE A 1 260 ? -1.609 -3.242 -23.298 1.00 96.38 260 PHE A CA 1
ATOM 2016 C C . PHE A 1 260 ? -2.170 -4.308 -22.356 1.00 96.38 260 PHE A C 1
ATOM 2018 O O . PHE A 1 260 ? -2.827 -5.246 -22.811 1.00 96.38 260 PHE A O 1
ATOM 2025 N N . TYR A 1 261 ? -1.940 -4.136 -21.057 1.00 93.88 261 TYR A N 1
ATOM 2026 C CA . TYR A 1 261 ? -2.525 -4.964 -20.009 1.00 93.88 261 TYR A CA 1
ATOM 2027 C C . TYR A 1 261 ? -3.673 -4.195 -19.364 1.00 93.88 261 TYR A C 1
ATOM 2029 O O . TYR A 1 261 ? -3.461 -3.206 -18.657 1.00 93.88 261 TYR A O 1
ATOM 2037 N N . ASP A 1 262 ? -4.894 -4.637 -19.661 1.00 90.31 262 ASP A N 1
ATOM 2038 C CA . ASP A 1 262 ? -6.111 -4.009 -19.161 1.00 90.31 262 ASP A CA 1
ATOM 2039 C C . ASP A 1 262 ? -6.501 -4.545 -17.779 1.00 90.31 262 ASP A C 1
ATOM 2041 O O . ASP A 1 262 ? -6.219 -5.685 -17.412 1.00 90.31 262 ASP A O 1
ATOM 2045 N N . SER A 1 263 ? -7.196 -3.714 -17.013 1.00 86.12 263 SER A N 1
ATOM 2046 C CA . SER A 1 263 ? -7.733 -4.066 -15.709 1.00 86.12 263 SER A CA 1
ATOM 2047 C C . SER A 1 263 ? -8.960 -3.207 -15.407 1.00 86.12 263 SER A C 1
ATOM 2049 O O . SER A 1 263 ? -8.963 -2.017 -15.731 1.00 86.12 263 SER A O 1
ATOM 2051 N N . PRO A 1 264 ? -9.980 -3.736 -14.706 1.00 83.12 264 PRO A N 1
ATOM 2052 C CA . PRO A 1 264 ? -11.105 -2.927 -14.231 1.00 83.12 264 PRO A CA 1
ATOM 2053 C C . PRO A 1 264 ? -10.686 -1.738 -13.351 1.00 83.12 264 PRO A C 1
ATOM 2055 O O . PRO A 1 264 ? -11.449 -0.787 -13.190 1.00 83.12 264 PRO A O 1
ATOM 2058 N N . HIS A 1 265 ? -9.479 -1.778 -12.776 1.00 81.69 265 HIS A N 1
ATOM 2059 C CA . HIS A 1 265 ? -8.929 -0.718 -11.940 1.00 81.69 265 HIS A CA 1
ATOM 2060 C C . HIS A 1 265 ? -7.816 0.035 -12.668 1.00 81.69 265 HIS A C 1
ATOM 2062 O O . HIS A 1 265 ? -6.802 -0.552 -13.034 1.00 81.69 265 HIS A O 1
ATOM 2068 N N . GLU A 1 266 ? -7.956 1.358 -12.794 1.00 81.62 266 GLU A N 1
ATOM 2069 C CA . GLU A 1 266 ? -6.984 2.218 -13.493 1.00 81.62 266 GLU A CA 1
ATOM 2070 C C . GLU A 1 266 ? -5.541 2.037 -12.996 1.00 81.62 266 GLU A C 1
ATOM 2072 O O . GLU A 1 266 ? -4.612 1.940 -13.790 1.00 81.62 266 GLU A O 1
ATOM 2077 N N . ARG A 1 267 ? -5.345 1.892 -11.677 1.00 84.00 267 ARG A N 1
ATOM 2078 C CA . ARG A 1 267 ? -4.017 1.705 -11.056 1.00 84.00 267 ARG A CA 1
ATOM 2079 C C . ARG A 1 267 ? -3.339 0.376 -11.396 1.00 84.00 267 ARG A C 1
ATOM 2081 O O . ARG A 1 267 ? -2.180 0.170 -11.038 1.00 84.00 267 ARG A O 1
ATOM 2088 N N . ARG A 1 268 ? -4.058 -0.544 -12.035 1.00 87.06 268 ARG A N 1
ATOM 2089 C CA . ARG A 1 268 ? -3.566 -1.878 -12.375 1.00 87.06 268 ARG A CA 1
ATOM 2090 C C . ARG A 1 268 ? -3.254 -2.061 -13.854 1.00 87.06 268 ARG A C 1
ATOM 2092 O O . ARG A 1 268 ? -2.726 -3.109 -14.213 1.00 87.06 268 ARG A O 1
ATOM 2099 N N . LYS A 1 269 ? -3.553 -1.056 -14.677 1.00 92.31 269 LYS A N 1
ATOM 2100 C CA . LYS A 1 269 ? -3.249 -1.050 -16.105 1.00 92.31 269 LYS A CA 1
ATOM 2101 C C . LYS A 1 269 ? -1.799 -0.640 -16.338 1.00 92.31 269 LYS A C 1
ATOM 2103 O O . LYS A 1 269 ? -1.265 0.202 -15.612 1.00 92.31 269 LYS A O 1
ATOM 2108 N N . PHE A 1 270 ? -1.175 -1.205 -17.363 1.00 95.69 270 PHE A N 1
ATOM 2109 C CA . PHE A 1 270 ? 0.188 -0.866 -17.772 1.00 95.69 270 PHE A CA 1
ATOM 2110 C C . PHE A 1 270 ? 0.447 -1.302 -19.214 1.00 95.69 270 PHE A C 1
ATOM 2112 O O . PHE A 1 270 ? -0.336 -2.042 -19.813 1.00 95.69 270 PHE A O 1
ATOM 2119 N N . TYR A 1 271 ? 1.565 -0.851 -19.769 1.00 97.25 271 TYR A N 1
ATOM 2120 C CA . TYR A 1 271 ? 2.081 -1.355 -21.032 1.00 97.25 271 TYR A CA 1
ATOM 2121 C C . TYR A 1 271 ? 3.347 -2.174 -20.809 1.00 97.25 271 TYR A C 1
ATOM 2123 O O . TYR A 1 271 ? 4.166 -1.858 -19.944 1.00 97.25 271 TYR A O 1
ATOM 2131 N N . ARG A 1 272 ? 3.518 -3.196 -21.646 1.00 97.56 272 ARG A N 1
ATOM 2132 C CA . ARG A 1 272 ? 4.785 -3.899 -21.850 1.00 97.56 272 ARG A CA 1
ATOM 2133 C C . ARG A 1 272 ? 5.246 -3.655 -23.280 1.00 97.56 272 ARG A C 1
ATOM 2135 O O . ARG A 1 272 ? 4.524 -3.995 -24.215 1.00 97.56 272 ARG A O 1
ATOM 2142 N N . PHE A 1 273 ? 6.424 -3.077 -23.451 1.00 98.44 273 PHE A N 1
ATOM 2143 C CA . PHE A 1 273 ? 7.063 -2.891 -24.746 1.00 98.44 273 PHE A CA 1
ATOM 2144 C C . PHE A 1 273 ? 8.140 -3.954 -24.941 1.00 98.44 273 PHE A C 1
ATOM 2146 O O . PHE A 1 273 ? 9.138 -3.962 -24.222 1.00 98.44 273 PHE A O 1
ATOM 2153 N N . THR A 1 274 ? 7.936 -4.832 -25.917 1.00 98.31 274 THR A N 1
ATOM 2154 C CA . THR A 1 274 ? 8.881 -5.898 -26.252 1.00 98.31 274 THR A CA 1
ATOM 2155 C C . THR A 1 274 ? 9.766 -5.442 -27.404 1.00 98.31 274 THR A C 1
ATOM 2157 O O . THR A 1 274 ? 9.268 -5.118 -28.485 1.00 98.31 274 THR A O 1
ATOM 2160 N N . ILE A 1 275 ? 11.079 -5.437 -27.189 1.00 98.00 275 ILE A N 1
ATOM 2161 C CA . ILE A 1 275 ? 12.093 -5.136 -28.200 1.00 98.00 275 ILE A CA 1
ATOM 2162 C C . ILE A 1 275 ? 12.785 -6.457 -28.562 1.00 98.00 275 ILE A C 1
ATOM 2164 O O . ILE A 1 275 ? 13.347 -7.104 -27.675 1.00 98.00 275 ILE A O 1
ATOM 2168 N N . PRO A 1 276 ? 12.761 -6.881 -29.836 1.00 97.12 276 PRO A N 1
ATOM 2169 C CA . PRO A 1 276 ? 13.543 -8.018 -30.303 1.00 97.12 276 PRO A CA 1
ATOM 2170 C C . PRO A 1 276 ? 15.030 -7.866 -29.973 1.00 97.12 276 PRO A C 1
ATOM 2172 O O . PRO A 1 276 ? 15.544 -6.747 -29.965 1.00 97.12 276 PRO A O 1
ATOM 2175 N N . ALA A 1 277 ? 15.719 -8.987 -29.760 1.00 96.75 277 ALA A N 1
ATOM 2176 C CA . ALA A 1 277 ? 17.166 -9.019 -29.575 1.00 96.75 277 ALA A CA 1
ATOM 2177 C C . ALA A 1 277 ? 17.892 -8.143 -30.611 1.00 96.75 277 ALA A C 1
ATOM 2179 O O . ALA A 1 277 ? 17.745 -8.330 -31.821 1.00 96.75 277 ALA A O 1
ATOM 2180 N N . LEU A 1 278 ? 18.661 -7.173 -30.120 1.00 95.81 278 LEU A N 1
ATOM 2181 C CA . LEU A 1 278 ? 19.341 -6.181 -30.955 1.00 95.81 278 LEU A CA 1
ATOM 2182 C C . LEU A 1 278 ? 20.702 -6.689 -31.445 1.00 95.81 278 LEU A C 1
ATOM 2184 O O . LEU A 1 278 ? 21.151 -6.334 -32.532 1.00 95.81 278 LEU A O 1
ATOM 2188 N N . GLY A 1 279 ? 21.358 -7.530 -30.644 1.00 96.69 279 GLY A N 1
ATOM 2189 C CA . GLY A 1 279 ? 22.758 -7.890 -30.816 1.00 96.69 279 GLY A CA 1
ATOM 2190 C C . GLY A 1 279 ? 23.702 -6.822 -30.259 1.00 96.69 279 GLY A C 1
ATOM 2191 O O . GLY A 1 279 ? 23.350 -5.655 -30.089 1.00 96.69 279 GLY A O 1
ATOM 2192 N N . LEU A 1 280 ? 24.935 -7.233 -29.954 1.00 95.88 280 LEU A N 1
ATOM 2193 C CA . LEU A 1 280 ? 25.917 -6.376 -29.279 1.00 95.88 280 LEU A CA 1
ATOM 2194 C C . LEU A 1 280 ? 26.291 -5.125 -30.092 1.00 95.88 280 LEU A C 1
ATOM 2196 O O . LEU A 1 280 ? 26.480 -4.061 -29.513 1.00 95.88 280 LEU A O 1
ATOM 2200 N N . GLU A 1 281 ? 26.389 -5.242 -31.417 1.00 96.44 281 GLU A N 1
ATOM 2201 C CA . GLU A 1 281 ? 26.740 -4.122 -32.301 1.00 96.44 281 GLU A CA 1
ATOM 2202 C C . GLU A 1 281 ? 25.681 -3.015 -32.252 1.00 96.44 281 GLU A C 1
ATOM 2204 O O . GLU A 1 281 ? 26.004 -1.885 -31.895 1.00 96.44 281 GLU A O 1
ATOM 2209 N N . ALA A 1 282 ? 24.410 -3.360 -32.479 1.00 95.81 282 ALA A N 1
ATOM 2210 C CA . ALA A 1 282 ? 23.310 -2.400 -32.433 1.00 95.81 282 ALA A CA 1
ATOM 2211 C C . ALA A 1 282 ? 23.110 -1.796 -31.032 1.00 95.81 282 ALA A C 1
ATOM 2213 O O . ALA A 1 282 ? 22.787 -0.616 -30.911 1.00 95.81 282 ALA A O 1
AT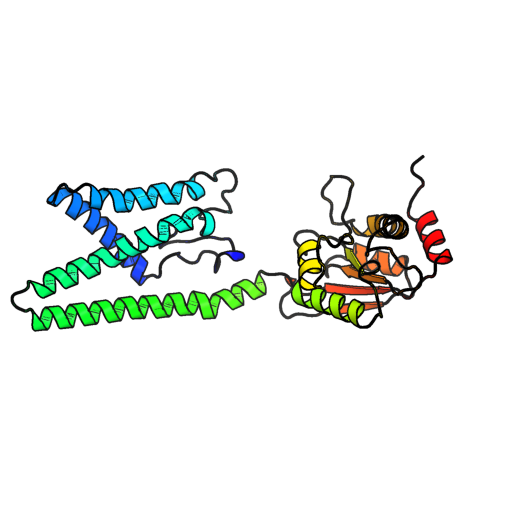OM 2214 N N . VAL A 1 283 ? 23.338 -2.573 -29.962 1.00 96.31 283 VAL A N 1
ATOM 2215 C CA . VAL A 1 283 ? 23.343 -2.034 -28.591 1.00 96.31 283 VAL A CA 1
ATOM 2216 C C . VAL A 1 283 ? 24.450 -0.994 -28.425 1.00 96.31 283 VAL A C 1
ATOM 2218 O O . VAL A 1 283 ? 24.186 0.084 -27.906 1.00 96.31 283 VAL A O 1
ATOM 2221 N N . ASN A 1 284 ? 25.672 -1.272 -28.881 1.00 95.44 284 ASN A N 1
ATOM 2222 C CA . ASN A 1 284 ? 26.779 -0.322 -28.767 1.00 95.44 284 ASN A CA 1
ATOM 2223 C C . ASN A 1 284 ? 26.540 0.953 -29.589 1.00 95.44 284 ASN A C 1
ATOM 2225 O O . ASN A 1 284 ? 26.836 2.039 -29.100 1.00 95.44 284 ASN A O 1
ATOM 2229 N N . GLU A 1 285 ? 25.979 0.841 -30.796 1.00 95.31 285 GLU A N 1
ATOM 2230 C CA . GLU A 1 285 ? 25.582 2.002 -31.606 1.00 95.31 285 GLU A CA 1
ATOM 2231 C C . GLU A 1 285 ? 24.514 2.843 -30.900 1.00 95.31 285 GLU A C 1
ATOM 2233 O O . GLU A 1 285 ? 24.647 4.064 -30.802 1.00 95.31 285 GLU A O 1
ATOM 2238 N N . PHE A 1 286 ? 23.489 2.191 -30.343 1.00 95.38 286 PHE A N 1
ATOM 2239 C CA . PHE A 1 286 ? 22.452 2.854 -29.558 1.00 95.38 286 PHE A CA 1
ATOM 2240 C C . PHE A 1 286 ? 23.037 3.587 -28.344 1.00 95.38 286 PHE A C 1
ATOM 2242 O O . PHE A 1 286 ? 2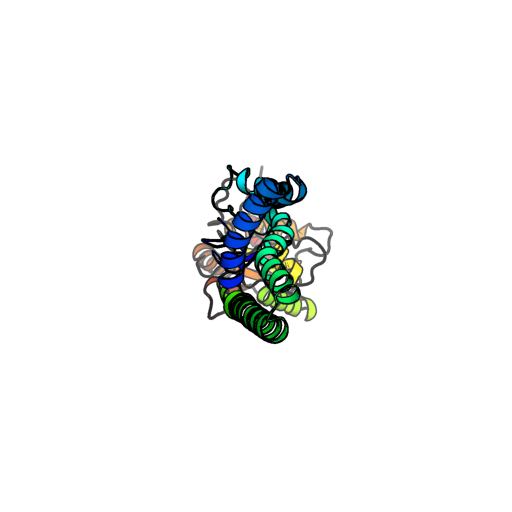2.697 4.742 -28.091 1.00 95.38 286 PHE A O 1
ATOM 2249 N N . LEU A 1 287 ? 23.948 2.947 -27.608 1.00 95.50 287 LEU A N 1
ATOM 2250 C CA . LEU A 1 287 ? 24.599 3.561 -26.454 1.00 95.50 287 LEU A CA 1
ATOM 2251 C C . LEU A 1 287 ? 25.514 4.724 -26.855 1.00 95.50 287 LEU A C 1
ATOM 2253 O O . LEU A 1 287 ? 25.515 5.732 -26.158 1.00 95.50 287 LEU A O 1
ATOM 2257 N N . ALA A 1 288 ? 26.242 4.626 -27.969 1.00 92.94 288 ALA A N 1
ATOM 2258 C CA . ALA A 1 288 ? 27.098 5.707 -28.459 1.00 92.94 288 ALA A CA 1
ATOM 2259 C C . ALA A 1 288 ? 26.299 6.960 -28.864 1.00 92.94 288 ALA A C 1
ATOM 2261 O O . ALA A 1 288 ? 26.777 8.077 -28.678 1.00 92.94 288 ALA A O 1
ATOM 2262 N N . ASP A 1 289 ? 25.083 6.783 -29.389 1.00 93.06 289 ASP A N 1
ATOM 2263 C CA . ASP A 1 289 ? 24.185 7.891 -29.734 1.00 93.06 289 ASP A CA 1
ATOM 2264 C C . ASP A 1 289 ? 23.486 8.493 -28.501 1.00 93.06 289 ASP A C 1
ATOM 2266 O O . ASP A 1 289 ? 23.312 9.709 -28.411 1.00 93.06 289 ASP A O 1
ATOM 2270 N N . LYS A 1 290 ? 23.068 7.655 -27.539 1.00 92.31 290 LYS A N 1
ATOM 2271 C CA . LYS A 1 290 ? 22.208 8.082 -26.418 1.00 92.31 290 LYS A CA 1
ATOM 2272 C C . LYS A 1 290 ? 22.926 8.366 -25.106 1.00 92.31 290 LYS A C 1
ATOM 2274 O O . LYS A 1 290 ? 22.356 9.041 -24.254 1.00 92.31 290 LYS A O 1
ATOM 2279 N N . VAL A 1 291 ? 24.147 7.876 -24.925 1.00 87.06 291 VAL A N 1
ATOM 2280 C CA . VAL A 1 291 ? 24.946 8.096 -23.717 1.00 87.06 291 VAL A CA 1
ATOM 2281 C C . VAL A 1 291 ? 26.175 8.926 -24.094 1.00 87.06 291 VAL A C 1
ATOM 2283 O O . VAL A 1 291 ? 27.177 8.359 -24.527 1.00 87.06 291 VAL A O 1
ATOM 2286 N N . PRO A 1 292 ? 26.137 10.262 -23.939 1.00 71.81 292 PRO A N 1
ATOM 2287 C CA . PRO A 1 292 ? 27.313 11.084 -24.186 1.00 71.81 292 PRO A CA 1
ATOM 2288 C C . PRO A 1 292 ? 28.456 10.674 -23.249 1.00 71.81 292 PRO A C 1
ATOM 2290 O O . PRO A 1 292 ? 28.238 10.466 -22.051 1.00 71.81 292 PRO A O 1
ATOM 2293 N N . GLU A 1 293 ? 29.678 10.571 -23.782 1.00 62.16 293 GLU A N 1
ATOM 2294 C CA . GLU A 1 293 ? 30.871 10.373 -22.957 1.00 62.16 293 GLU A CA 1
ATOM 2295 C C . GLU A 1 293 ? 30.982 11.536 -21.962 1.00 62.16 293 GLU A C 1
ATOM 2297 O O . GLU A 1 293 ? 31.064 12.707 -22.343 1.00 62.16 293 GLU A O 1
ATOM 2302 N N . ILE A 1 294 ? 30.951 11.213 -20.667 1.00 48.91 294 ILE A N 1
ATOM 2303 C CA . ILE A 1 294 ? 31.296 12.169 -19.618 1.00 48.91 294 ILE A CA 1
ATOM 2304 C C . ILE A 1 294 ? 32.811 12.364 -19.729 1.00 48.91 294 ILE A C 1
ATOM 2306 O O . ILE A 1 294 ? 33.571 11.521 -19.252 1.00 48.91 294 ILE A O 1
ATOM 2310 N N . ASN A 1 295 ? 33.227 13.422 -20.429 1.00 33.12 295 ASN A N 1
ATOM 2311 C CA . ASN A 1 295 ? 34.619 13.885 -20.450 1.00 33.12 295 ASN A CA 1
ATOM 2312 C C . ASN A 1 295 ? 35.101 14.276 -19.048 1.00 33.12 295 ASN A C 1
ATOM 2314 O O . ASN A 1 295 ? 34.322 14.944 -18.327 1.00 33.12 295 ASN A O 1
#

Radius of gyration: 28.85 Å; Cα contacts (8 Å, |Δi|>4): 425; chains: 1; bounding box: 70×37×80 Å

Foldseek 3Di:
DQQAFFHFQDLVLFQGRDHPFANLLSVLLVVLLVVLVVCCVVVVDCVSVVLVVQQVVQQCQQVVVVVCVNRPPPCVSSVSNVVSSSVSSCVVLVVQCVCLCPDPNNVVSNVVSVVVVCVSVVSRCVRVCCRPVPVSVVSCVQPDEQLLVLLVVQLVCCVVVQANLLQEAEQDDPPADDQQSNCVSVVHDDGSPRHQADPPPPRPSLPSLLCNLVSLVVLCVDPDSNNDDLQHKHKYKYAPPNVVNVVVCCVLAVVKDKDWDDDPHNNHTIIIIIHHRCDPVSSVVSSPVSPDPPD

pLDDT: mean 92.22, std 7.39, range [33.12, 98.44]

Nearest PDB structures (foldseek):
  4lec-assembly2_B  TM=5.111E-01  e=4.065E+00  Homo sapiens

Sequence (295 aa):
MMFQIRGDGAWINGVPGTQALSTHAGALFVLGLAACLALTLRTRDPAYAMLPMIVLIMLLPSALSIAFPNENPSNTRASGALPVALLISALPLGLFIDWAIHSQMKRIGLVLSAVVTVLVVSGSYFETHDVYFGQMPQSYEISTFNYSEVGQIMYGLALSGDVPYSNMFMIASPHWWDHRAVGLEAGIEGIWPNGVYDYDGNDDLTRSIDYLPYFIRDGLIRGNQFVFDPNSNIEVFYNVSDEVTATQLREWFPQGHATFYDSPHERRKFYRFTIPALGLEAVNEFLADKVPEIN

Secondary structure (DSSP, 8-state):
-TTTT-----GGGSSTT--SS-HHHHHHHHHHHHHHHHHHHHH--HHHHHHHHHHHHHHHHHHT-TT-GGG-S-TTTTGGGHHHHHHHHHHHHHHHHHHHHHSTTHHHHHHHHHHHHHHHHHHHHHHHHIIIIIIHHHHHHHHS--HHHHHHHHHHHHHHTSS-GGGEEEE--TT---HHHHHHHTT-SS--TTEE---SSS--GGGGGGGHHHHHHHHHT--STT---TTS-EEEEEETT-HHHHHHHHHH-TT-EEEEE--SSGGG-EEEEEE----HHHHHHHHHHHS----